Protein 3QNM (pdb70)

Solvent-accessible surface area: 11162 Å² total

CATH classification: 3.40.50.1000 (+1 more: 1.10.150.240)

Secondary structure (DSSP, 8-state):
---SEEEE--BTTTB-HHHHHHHHHHHHHHHTTGGGTSSSHHHHHHHHHHHHHHHHHHHHTTSS-HHHHHHHHHHHHHHHTT---HHHHHHHHHHHHHHGGG------HHHHHHHHTTTSEEEEEE-S-HHHHTT---SS-GGG-SEEEEGGGTT--TTSHHHHHHHHHHTT--GGGB--BS-IIIIIHHHHHT---EEE--S-----SS--SEEESSGGG--TT-

Structure (mmCIF, N/CA/C/O backbone):
data_3QNM
#
_entry.id   3QNM
#
_cell.length_a   42.850
_cell.length_b   51.190
_cell.length_c   123.010
_cell.angle_alpha   90.00
_cell.angle_beta   90.00
_cell.angle_gamma   90.00
#
_symmetry.space_group_name_H-M   'P 21 21 21'
#
loop_
_entity.id
_entity.type
_entity.pdbx_description
1 polymer 'Haloacid dehalogenase-like hydrolase'
2 non-polymer 'MAGNESIUM ION'
3 non-polymer 'CHLORIDE ION'
4 water water
#
loop_
_atom_site.group_PDB
_atom_site.id
_atom_site.type_symbol
_atom_site.label_atom_id
_atom_site.label_alt_id
_atom_site.label_comp_id
_atom_site.label_asym_id
_atom_site.label_entity_id
_atom_site.label_seq_id
_atom_site.pdbx_PDB_ins_code
_atom_site.Cartn_x
_atom_site.Cartn_y
_atom_site.Cartn_z
_atom_site.occupancy
_atom_site.B_iso_or_equiv
_atom_site.auth_seq_id
_atom_site.auth_comp_id
_atom_site.auth_asym_id
_atom_site.auth_atom_id
_atom_site.pdbx_PDB_model_num
ATOM 1 N N . LEU A 1 3 ? 56.966 40.762 91.496 1.00 38.63 1 LEU A N 1
ATOM 2 C CA . LEU A 1 3 ? 55.545 40.760 91.164 1.00 29.51 1 LEU A CA 1
ATOM 3 C C . LEU A 1 3 ? 54.805 39.796 92.104 1.00 28.09 1 LEU A C 1
ATOM 4 O O . LEU A 1 3 ? 55.309 38.712 92.417 1.00 27.52 1 LEU A O 1
ATOM 9 N N . LYS A 1 4 ? 53.615 40.188 92.556 1.00 20.32 2 LYS A N 1
ATOM 10 C CA . LYS A 1 4 ? 52.816 39.297 93.405 1.00 23.32 2 LYS A CA 1
ATOM 11 C C . LYS A 1 4 ? 52.390 38.046 92.659 1.00 20.50 2 LYS A C 1
ATOM 12 O O . LYS A 1 4 ? 52.408 36.959 93.232 1.00 20.20 2 LYS A O 1
ATOM 18 N N . TYR A 1 5 ? 51.960 38.188 91.405 1.00 14.86 3 TYR A N 1
ATOM 19 C CA . TYR A 1 5 ? 51.466 37.009 90.703 1.00 11.71 3 TYR A CA 1
ATOM 20 C C . TYR A 1 5 ? 52.558 36.439 89.819 1.00 14.14 3 TYR A C 1
ATOM 21 O O . TYR A 1 5 ? 53.339 37.196 89.231 1.00 14.66 3 TYR A O 1
ATOM 30 N N . LYS A 1 6 ? 52.623 35.107 89.742 1.00 12.81 4 LYS A N 1
ATOM 31 C CA . LYS A 1 6 ? 53.479 34.430 88.774 1.00 13.79 4 LYS A CA 1
ATOM 32 C C . LYS A 1 6 ? 52.638 33.733 87.703 1.00 14.18 4 LYS A C 1
ATOM 33 O O . LYS A 1 6 ? 53.142 33.443 86.619 1.00 14.25 4 LYS A O 1
ATOM 39 N N . ASN A 1 7 ? 51.370 33.431 88.002 1.00 10.15 5 ASN A N 1
ATOM 40 C CA . ASN A 1 7 ? 50.587 32.584 87.113 1.00 8.43 5 ASN A CA 1
ATOM 41 C C . ASN A 1 7 ? 49.255 33.246 86.846 1.00 11.47 5 ASN A C 1
ATOM 42 O O . ASN A 1 7 ? 48.538 33.569 87.786 1.00 13.86 5 ASN A O 1
ATOM 47 N N . LEU A 1 8 ? 48.926 33.440 85.579 1.00 10.69 6 LEU A N 1
ATOM 48 C CA . LEU A 1 8 ? 47.648 34.029 85.207 1.00 10.56 6 LEU A CA 1
ATOM 49 C C . LEU A 1 8 ? 46.800 32.976 84.504 1.00 14.46 6 LEU A C 1
ATOM 50 O O . LEU A 1 8 ? 47.189 32.442 83.458 1.00 13.77 6 LEU A O 1
ATOM 55 N N . PHE A 1 9 ? 45.629 32.698 85.067 1.00 12.34 7 PHE A N 1
ATOM 56 C CA . PHE A 1 9 ? 44.739 31.701 84.499 1.00 10.40 7 PHE A CA 1
ATOM 57 C C . PHE A 1 9 ? 43.597 32.439 83.850 1.00 12.82 7 PHE A C 1
ATOM 58 O O . PHE A 1 9 ? 42.824 33.118 84.525 1.00 13.91 7 PHE A O 1
ATOM 66 N N . PHE A 1 10 ? 43.511 32.323 82.539 1.00 10.82 8 PHE A N 1
ATOM 67 C CA . PHE A 1 10 ? 42.467 32.986 81.782 1.00 9.93 8 PHE A CA 1
ATOM 68 C C . PHE A 1 10 ? 41.393 32.008 81.357 1.00 13.80 8 PHE A C 1
ATOM 69 O O . PHE A 1 10 ? 41.676 30.923 80.833 1.00 11.75 8 PHE A O 1
ATOM 77 N N . ASP A 1 11 ? 40.144 32.402 81.522 1.00 11.57 9 ASP A N 1
ATOM 78 C CA . ASP A 1 11 ? 39.078 31.755 80.770 1.00 11.90 9 ASP A CA 1
ATOM 79 C C . ASP A 1 11 ? 39.282 32.021 79.264 1.00 13.82 9 ASP A C 1
ATOM 80 O O . ASP A 1 11 ? 39.948 32.994 78.885 1.00 12.73 9 ASP A O 1
ATOM 85 N N . LEU A 1 12 ? 38.710 31.188 78.396 1.00 12.26 10 LEU A N 1
ATOM 86 C CA . LEU A 1 12 ? 38.854 31.434 76.952 1.00 14.60 10 LEU A CA 1
ATOM 87 C C . LEU A 1 12 ? 37.651 32.195 76.379 1.00 12.49 10 LEU A C 1
ATOM 88 O O . LEU A 1 12 ? 37.776 33.299 75.827 1.00 13.25 10 LEU A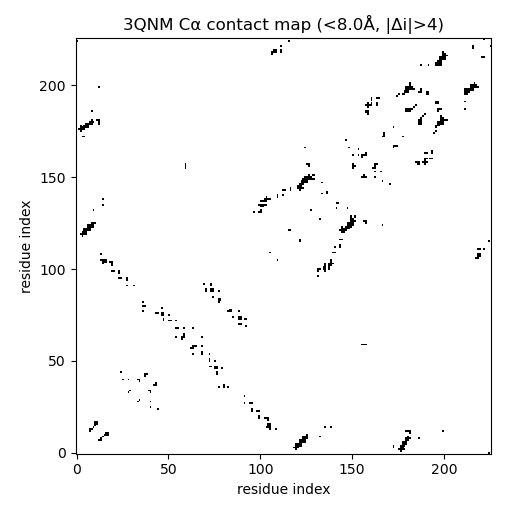 O 1
ATOM 93 N N . ASP A 1 13 ? 36.480 31.589 76.477 1.00 15.31 11 ASP A N 1
ATOM 94 C CA . ASP A 1 13 ? 35.334 32.075 75.719 1.00 11.98 11 ASP A CA 1
ATOM 95 C C . ASP A 1 13 ? 34.701 33.341 76.329 1.00 12.97 11 ASP A C 1
ATOM 96 O O . ASP A 1 13 ? 34.271 33.316 77.465 1.00 14.72 11 ASP A O 1
ATOM 101 N N . ASP A 1 14 ? 34.696 34.427 75.541 1.00 14.37 12 ASP A N 1
ATOM 102 C CA . ASP A 1 14 ? 34.267 35.785 75.940 1.00 13.21 12 ASP A CA 1
ATOM 103 C C . ASP A 1 14 ? 35.176 36.461 76.960 1.00 12.74 12 ASP A C 1
ATOM 104 O O . ASP A 1 14 ? 34.784 37.470 77.566 1.00 15.80 12 ASP A O 1
ATOM 109 N N . THR A 1 15 ? 36.365 35.890 77.161 1.00 11.88 13 THR A N 1
ATOM 110 C CA . THR A 1 15 ? 37.439 36.548 77.920 1.00 10.77 13 THR A CA 1
ATOM 111 C C . THR A 1 15 ? 38.581 36.911 76.943 1.00 13.31 13 THR A C 1
ATOM 112 O O . THR A 1 15 ? 38.969 38.086 76.809 1.00 15.12 13 THR A O 1
ATOM 116 N N . ILE A 1 16 ? 39.118 35.898 76.274 1.00 12.35 14 ILE A N 1
ATOM 117 C CA . ILE A 1 16 ? 40.130 36.100 75.254 1.00 14.70 14 ILE A CA 1
ATOM 118 C C . ILE A 1 16 ? 39.519 35.970 73.851 1.00 16.22 14 ILE A C 1
ATOM 119 O O . ILE A 1 16 ? 39.665 36.857 73.023 1.00 15.49 14 ILE A O 1
ATOM 124 N N . TRP A 1 17 ? 38.821 34.864 73.605 1.00 12.61 15 TRP A N 1
ATOM 125 C CA . TRP A 1 17 ? 38.206 34.608 72.304 1.00 13.01 15 TRP A CA 1
ATOM 126 C C . TRP A 1 17 ? 36.802 35.205 72.264 1.00 18.45 15 TRP A C 1
ATOM 127 O O . TRP A 1 17 ? 36.066 35.102 73.238 1.00 15.30 15 TRP A O 1
ATOM 138 N N . ALA A 1 18 ? 36.439 35.833 71.145 1.00 16.51 16 ALA A N 1
ATOM 139 C CA . ALA A 1 18 ? 35.114 36.450 70.989 1.00 15.79 16 ALA A CA 1
ATOM 140 C C . ALA A 1 18 ? 34.027 35.426 70.704 1.00 14.89 16 ALA A C 1
ATOM 141 O O . ALA A 1 18 ? 33.442 35.389 69.621 1.00 18.09 16 ALA A O 1
ATOM 143 N N . PHE A 1 19 ? 33.731 34.603 71.697 1.00 17.03 17 PHE A N 1
ATOM 144 C CA . PHE A 1 19 ? 32.806 33.515 71.480 1.00 18.30 17 PHE A CA 1
ATOM 145 C C . PHE A 1 19 ? 31.403 33.999 71.065 1.00 18.76 17 PHE A C 1
ATOM 146 O O . PHE A 1 19 ? 30.835 33.504 70.077 1.00 16.03 17 PHE A O 1
ATOM 154 N N . SER A 1 20 ? 30.821 34.944 71.801 1.00 17.63 18 SER A N 1
ATOM 155 C CA . SER A 1 20 ? 29.444 35.351 71.444 1.00 20.66 18 SER A CA 1
ATOM 156 C C . SER A 1 20 ? 29.340 35.849 70.011 1.00 22.31 18 SER A C 1
ATOM 157 O O . SER A 1 20 ? 28.420 35.468 69.279 1.00 23.68 18 SER A O 1
ATOM 160 N N . ARG A 1 21 ? 30.286 36.691 69.609 1.00 19.69 19 ARG A N 1
ATOM 161 C CA . ARG A 1 21 ? 30.327 37.207 68.237 1.00 17.46 19 ARG A CA 1
ATOM 162 C C . ARG A 1 21 ? 30.588 36.091 67.226 1.00 18.67 19 ARG A C 1
ATOM 163 O O . ARG A 1 21 ? 29.907 35.999 66.189 1.00 18.14 19 ARG A O 1
ATOM 171 N N . ASN A 1 22 ? 31.593 35.262 67.512 1.00 17.24 20 ASN A N 1
ATOM 172 C CA . ASN A 1 22 ? 32.012 34.222 66.565 1.00 17.57 20 ASN A CA 1
ATOM 173 C C . ASN A 1 22 ? 30.936 33.144 66.411 1.00 16.88 20 ASN A C 1
ATOM 174 O O . ASN A 1 22 ? 30.711 32.650 65.297 1.00 19.43 20 ASN A O 1
ATOM 179 N N . ALA A 1 23 ? 30.265 32.807 67.515 1.00 19.05 21 ALA A N 1
ATOM 180 C CA . ALA A 1 23 ? 29.200 31.801 67.510 1.00 18.05 21 ALA A CA 1
ATOM 181 C C . ALA A 1 23 ? 27.962 32.331 66.803 1.00 19.63 21 ALA A C 1
ATOM 182 O O . ALA A 1 23 ? 27.359 31.614 66.001 1.00 16.95 21 ALA A O 1
ATOM 184 N N . ARG A 1 24 ? 27.581 33.582 67.070 1.00 15.43 22 ARG A N 1
ATOM 185 C CA . ARG A 1 24 ? 26.434 34.134 66.330 1.00 14.92 22 ARG A CA 1
ATOM 186 C C . ARG A 1 24 ? 26.667 34.090 64.810 1.00 19.83 22 ARG A C 1
ATOM 187 O O . ARG A 1 24 ? 25.794 33.653 64.048 1.00 19.81 22 ARG A O 1
ATOM 195 N N . ASP A 1 25 ? 27.844 34.537 64.369 1.00 16.93 23 ASP A N 1
ATOM 196 C CA . ASP A 1 25 ? 28.209 34.486 62.956 1.00 16.00 23 ASP A CA 1
ATOM 197 C C . ASP A 1 25 ? 28.117 33.065 62.398 1.00 17.56 23 ASP A C 1
ATOM 198 O O . ASP A 1 25 ? 27.594 32.844 61.307 1.00 18.68 23 ASP A O 1
ATOM 203 N N . THR A 1 26 ? 28.633 32.098 63.145 1.00 16.93 24 THR A N 1
ATOM 204 C CA . THR A 1 26 ? 28.631 30.708 62.691 1.00 15.44 24 THR A CA 1
ATOM 205 C C . THR A 1 26 ? 27.207 30.133 62.625 1.00 18.90 24 THR A C 1
ATOM 206 O O . THR A 1 26 ? 26.837 29.518 61.612 1.00 15.91 24 THR A O 1
ATOM 210 N N . PHE A 1 27 ? 26.419 30.312 63.688 1.00 15.89 25 PHE A N 1
ATOM 211 C CA . PHE A 1 27 ? 25.043 29.812 63.669 1.00 14.38 25 PHE A CA 1
ATOM 212 C C . PHE A 1 27 ? 24.294 30.423 62.505 1.00 17.20 25 PHE A C 1
ATOM 213 O O . PHE A 1 27 ? 23.522 29.741 61.853 1.00 12.99 25 PHE A O 1
ATOM 221 N N . GLU A 1 28 ? 24.494 31.711 62.256 1.00 16.58 26 GLU A N 1
ATOM 222 C CA . GLU A 1 28 ? 23.772 32.311 61.132 1.00 16.48 26 GLU A CA 1
ATOM 223 C C . GLU A 1 28 ? 24.178 31.722 59.769 1.00 19.58 26 GLU A C 1
ATOM 224 O O . GLU A 1 28 ? 23.332 31.492 58.906 1.00 19.96 26 GLU A O 1
ATOM 230 N N . GLU A 1 29 ? 25.475 31.504 59.582 1.00 16.89 27 GLU A N 1
ATOM 231 C CA . GLU A 1 29 ? 25.953 30.893 58.349 1.00 15.47 27 GLU A CA 1
ATOM 232 C C . GLU A 1 29 ? 25.324 29.513 58.137 1.00 15.84 27 GLU A C 1
ATOM 233 O O . GLU A 1 29 ? 24.910 29.172 57.030 1.00 16.28 27 GLU A O 1
ATOM 239 N N . VAL A 1 30 ? 25.262 28.716 59.197 1.00 17.03 28 VAL A N 1
ATOM 240 C CA . VAL A 1 30 ? 24.709 27.375 59.064 1.00 14.93 28 VAL A CA 1
ATOM 241 C C . VAL A 1 30 ? 23.188 27.423 58.905 1.00 14.06 28 VAL A C 1
ATOM 242 O O . VAL A 1 30 ? 22.611 26.669 58.117 1.00 16.00 28 VAL A O 1
ATOM 246 N N . TYR A 1 31 ? 22.530 28.315 59.642 1.00 13.20 29 TYR A N 1
ATOM 247 C CA . TYR A 1 31 ? 21.112 28.557 59.424 1.00 12.67 29 TYR A CA 1
ATOM 248 C C . TYR A 1 31 ? 20.822 28.847 57.932 1.00 16.11 29 TYR A C 1
ATOM 249 O O . TYR A 1 31 ? 19.910 28.246 57.327 1.00 16.07 29 TYR A O 1
ATOM 258 N N . GLN A 1 32 ? 21.586 29.750 57.325 1.00 15.73 30 GLN A N 1
ATOM 259 C CA . GLN A 1 32 ? 21.323 30.123 55.925 1.00 18.94 30 GLN A CA 1
ATOM 260 C C . GLN A 1 32 ? 21.624 28.961 54.965 1.00 18.87 30 GLN A C 1
ATOM 261 O O . GLN A 1 32 ? 20.918 28.755 53.971 1.00 17.92 30 GLN A O 1
ATOM 267 N N . LYS A 1 33 ? 22.677 28.213 55.263 1.00 16.76 31 LYS A N 1
ATOM 268 C CA . LYS A 1 33 ? 23.057 27.055 54.457 1.00 18.69 31 LYS A CA 1
ATOM 269 C C . LYS A 1 33 ? 21.916 26.069 54.322 1.00 21.48 31 LYS A C 1
ATOM 270 O O . LYS A 1 33 ? 21.645 25.558 53.235 1.00 19.79 31 LYS A O 1
ATOM 276 N N . TYR A 1 34 ? 21.241 25.810 55.435 1.00 18.09 32 TYR A N 1
ATOM 277 C CA . TYR A 1 34 ? 20.150 24.848 55.473 1.00 20.95 32 TYR A CA 1
ATOM 278 C C . TYR A 1 34 ? 18.768 25.453 55.183 1.00 21.74 32 TYR A C 1
ATOM 279 O O . TYR A 1 34 ? 17.750 24.811 55.407 1.00 21.22 32 TYR A O 1
ATOM 288 N N . SER A 1 35 ? 18.747 26.677 54.668 1.00 18.87 33 SER A N 1
ATOM 289 C CA . SER A 1 35 ? 17.507 27.349 54.293 1.00 20.84 33 SER A CA 1
ATOM 290 C C . SER A 1 35 ? 16.493 27.319 55.432 1.00 22.35 33 SER A C 1
ATOM 291 O O . SER A 1 35 ? 15.322 26.971 55.228 1.00 25.79 33 SER A O 1
ATOM 294 N N . PHE A 1 36 ? 16.935 27.680 56.629 1.00 20.33 34 PHE A N 1
ATOM 295 C CA . PHE A 1 36 ? 16.077 27.587 57.813 1.00 16.30 34 PHE A CA 1
ATOM 296 C C . PHE A 1 36 ? 14.941 28.633 57.825 1.00 18.85 34 PHE A C 1
ATOM 297 O O . PHE A 1 36 ? 14.057 28.562 58.668 1.00 20.79 34 PHE A O 1
ATOM 305 N N . ASP A 1 37 ? 14.957 29.606 56.914 1.00 18.80 35 ASP A N 1
ATOM 306 C CA . ASP A 1 37 ? 13.799 30.517 56.792 1.00 24.42 35 ASP A CA 1
ATOM 307 C C . ASP A 1 37 ? 12.541 29.738 56.420 1.00 27.44 35 ASP A C 1
ATOM 308 O O . ASP A 1 37 ? 11.411 30.255 56.533 1.00 23.82 35 ASP A O 1
ATOM 313 N N . ARG A 1 38 ? 12.724 28.498 55.971 1.00 23.29 36 ARG A N 1
ATOM 314 C CA . ARG A 1 38 ? 11.576 27.641 55.700 1.00 28.70 36 ARG A CA 1
ATOM 315 C C . ARG A 1 38 ? 10.851 27.239 56.973 1.00 26.07 36 ARG A C 1
ATOM 316 O O . ARG A 1 38 ? 9.660 26.928 56.933 1.00 25.65 36 ARG A O 1
ATOM 324 N N . TYR A 1 39 ? 11.576 27.239 58.096 1.00 22.93 37 TYR A N 1
ATOM 325 C CA . TYR A 1 39 ? 11.056 26.701 59.351 1.00 19.26 37 TYR A CA 1
ATOM 326 C C . TYR A 1 39 ? 10.882 27.741 60.457 1.00 20.11 37 TYR A C 1
ATOM 327 O O . TYR A 1 39 ? 10.126 27.515 61.405 1.00 22.09 37 TYR A O 1
ATOM 336 N N . PHE A 1 40 ? 11.594 28.861 60.344 1.00 18.42 38 PHE A N 1
ATOM 337 C CA . PHE A 1 40 ? 11.630 29.902 61.367 1.00 18.77 38 PHE A CA 1
ATOM 338 C C . PHE A 1 40 ? 11.292 31.224 60.696 1.00 20.48 38 PHE A C 1
ATOM 339 O O . PHE A 1 40 ? 11.492 31.376 59.480 1.00 23.48 38 PHE A O 1
ATOM 347 N N . ASP A 1 41 ? 10.824 32.195 61.477 1.00 19.23 39 ASP A N 1
ATOM 348 C CA . ASP A 1 41 ? 10.533 33.517 60.934 1.00 21.71 39 ASP A CA 1
ATOM 349 C C . ASP A 1 41 ? 11.809 34.285 60.581 1.00 21.69 39 ASP A C 1
ATOM 350 O O . ASP A 1 41 ? 11.771 35.202 59.766 1.00 24.38 39 ASP A O 1
ATOM 355 N N . SER A 1 42 ? 12.923 33.941 61.226 1.00 18.77 40 SER A N 1
ATOM 356 C CA . SER A 1 42 ? 14.163 34.695 61.087 1.00 16.87 40 SER A CA 1
ATOM 357 C C . SER A 1 42 ? 15.262 33.965 61.826 1.00 20.44 40 SER A C 1
ATOM 358 O O . SER A 1 42 ? 14.992 33.059 62.629 1.00 16.73 40 SER A O 1
ATOM 361 N N . PHE A 1 43 ? 16.506 34.347 61.572 1.00 15.25 41 PHE A N 1
ATOM 362 C CA . PHE A 1 43 ? 17.587 33.765 62.360 1.00 15.05 41 PHE A CA 1
ATOM 363 C C . PHE A 1 43 ? 17.366 34.018 63.859 1.00 17.65 41 PHE A C 1
ATOM 364 O O . PHE A 1 43 ? 17.604 33.152 64.708 1.00 15.33 41 PHE A O 1
ATOM 372 N N . ASP A 1 44 ? 16.928 35.215 64.211 1.00 18.78 42 ASP A N 1
ATOM 373 C CA . ASP A 1 44 ? 16.780 35.490 65.636 1.00 20.70 42 ASP A CA 1
ATOM 374 C C . ASP A 1 44 ? 15.693 34.652 66.315 1.00 18.05 42 ASP A C 1
ATOM 375 O O . ASP A 1 44 ? 15.811 34.338 67.494 1.00 16.71 42 ASP A O 1
ATOM 380 N N . HIS A 1 45 ? 14.661 34.272 65.577 1.00 14.02 43 HIS A N 1
ATOM 381 C CA . HIS A 1 45 ? 13.638 33.367 66.118 1.00 16.08 43 HIS A CA 1
ATOM 382 C C . HIS A 1 45 ? 14.339 32.065 66.500 1.00 14.52 43 HIS A C 1
ATOM 383 O O . HIS A 1 45 ? 14.216 31.568 67.644 1.00 15.33 43 HIS A O 1
ATOM 390 N N . TYR A 1 46 ? 15.108 31.534 65.553 1.00 12.34 44 TYR A N 1
ATOM 391 C CA . TYR A 1 46 ? 15.920 30.334 65.792 1.00 11.39 44 TYR A CA 1
ATOM 392 C C . TYR A 1 46 ? 16.878 30.502 66.972 1.00 12.80 44 TYR A C 1
ATOM 393 O O . TYR A 1 46 ? 16.932 29.661 67.887 1.00 13.13 44 TYR A O 1
ATOM 402 N N . TYR A 1 47 ? 17.668 31.570 66.936 1.00 13.06 45 TYR A N 1
ATOM 403 C CA . TYR A 1 47 ? 18.800 31.680 67.859 1.00 13.56 45 TYR A CA 1
ATOM 404 C C . TYR A 1 47 ? 18.356 31.948 69.287 1.00 16.88 45 TYR A C 1
ATOM 405 O O . TYR A 1 47 ? 18.991 31.475 70.203 1.00 15.81 45 TYR A O 1
ATOM 414 N N . THR A 1 48 ? 17.258 32.688 69.475 1.00 14.02 46 THR A N 1
ATOM 415 C CA . THR A 1 48 ? 16.734 32.927 70.820 1.00 14.00 46 THR A CA 1
ATOM 416 C C . THR A 1 48 ? 16.259 31.607 71.441 1.00 18.23 46 THR A C 1
ATOM 417 O O . THR A 1 48 ? 16.490 31.354 72.622 1.00 15.13 46 THR A O 1
ATOM 421 N N . LEU A 1 49 ? 15.595 30.767 70.645 1.00 16.19 47 LEU A N 1
ATOM 422 C CA . LEU A 1 49 ? 15.195 29.445 71.141 1.00 15.33 47 LEU A CA 1
ATOM 423 C C . LEU A 1 49 ? 16.440 28.593 71.463 1.00 15.38 47 LEU A C 1
ATOM 424 O O . LEU A 1 49 ? 16.520 27.945 72.522 1.00 14.39 47 LEU A O 1
ATOM 429 N N . TYR A 1 50 ? 17.391 28.566 70.540 1.00 15.74 48 TYR A N 1
ATOM 430 C CA . TYR A 1 50 ? 18.625 27.819 70.746 1.00 15.47 48 TYR A CA 1
ATOM 431 C C . TYR A 1 50 ? 19.299 28.241 72.046 1.00 16.01 48 TYR A C 1
ATOM 432 O O . TYR A 1 50 ? 19.667 27.411 72.884 1.00 16.31 48 TYR A O 1
ATOM 441 N N . GLN A 1 51 ? 19.451 29.545 72.224 1.00 12.97 49 GLN A N 1
ATOM 442 C CA . GLN A 1 51 ? 20.180 30.025 73.392 1.00 16.51 49 GLN A CA 1
ATOM 443 C C . GLN A 1 51 ? 19.489 29.719 74.687 1.00 16.03 49 GLN A C 1
ATOM 444 O O . GLN A 1 51 ? 20.160 29.441 75.670 1.00 15.57 49 GLN A O 1
ATOM 450 N N . ARG A 1 52 ? 18.160 29.757 74.692 1.00 13.51 50 ARG A N 1
ATOM 451 C CA . ARG A 1 52 ? 17.423 29.539 75.928 1.00 17.03 50 ARG A CA 1
ATOM 452 C C . ARG A 1 52 ? 17.680 28.135 76.434 1.00 15.38 50 ARG A C 1
ATOM 453 O O . ARG A 1 52 ? 18.045 27.947 77.603 1.00 17.58 50 ARG A O 1
ATOM 461 N N . ARG A 1 53 ? 17.546 27.147 75.559 1.00 16.92 51 ARG A N 1
ATOM 462 C CA . ARG A 1 53 ? 17.787 25.773 75.981 1.00 17.81 51 ARG A CA 1
ATOM 463 C C . ARG A 1 53 ? 19.279 25.490 76.202 1.00 15.67 51 ARG A C 1
ATOM 464 O O . ARG A 1 53 ? 19.626 24.755 77.109 1.00 18.90 51 ARG A O 1
ATOM 472 N N . ASN A 1 54 ? 20.151 26.062 75.379 1.00 15.48 52 ASN A N 1
ATOM 473 C CA . ASN A 1 54 ? 21.582 25.816 75.504 1.00 17.61 52 ASN A CA 1
ATOM 474 C C . ASN A 1 54 ? 22.106 26.265 76.869 1.00 19.40 52 ASN A C 1
ATOM 475 O O . ASN A 1 54 ? 22.908 25.575 77.513 1.00 17.53 52 ASN A O 1
ATOM 480 N N . THR A 1 55 ? 21.652 27.433 77.304 1.00 14.77 53 THR A N 1
ATOM 481 C CA . THR A 1 55 ? 21.992 27.935 78.642 1.00 19.58 53 THR A CA 1
ATOM 482 C C . THR A 1 55 ? 21.589 26.960 79.749 1.00 23.06 53 THR A C 1
ATOM 483 O O . THR A 1 55 ? 22.386 26.678 80.641 1.00 20.31 53 THR A O 1
ATOM 487 N N . GLU A 1 56 ? 20.356 26.453 79.686 1.00 18.61 54 GLU A N 1
ATOM 488 C CA . GLU A 1 56 ? 19.886 25.436 80.626 1.00 23.55 54 GLU A CA 1
ATOM 489 C C . GLU A 1 56 ? 20.765 24.191 80.583 1.00 22.56 54 GLU A C 1
ATOM 490 O O . GLU A 1 56 ? 21.094 23.608 81.624 1.00 23.31 54 GLU A O 1
ATOM 496 N N . LEU A 1 57 ? 21.115 23.765 79.373 1.00 19.82 55 LEU A N 1
ATOM 497 C CA . LEU A 1 57 ? 21.874 22.526 79.184 1.00 16.70 55 LEU A CA 1
ATOM 498 C C . LEU A 1 57 ? 23.294 22.595 79.750 1.00 18.99 55 LEU A C 1
ATOM 499 O O . LEU A 1 57 ? 23.780 21.620 80.322 1.00 21.00 55 LEU A O 1
ATOM 504 N N . TRP A 1 58 ? 23.971 23.731 79.606 1.00 18.39 56 TRP A N 1
ATOM 505 C CA . TRP A 1 58 ? 25.335 23.793 80.128 1.00 21.78 56 TRP A CA 1
ATOM 506 C C . TRP A 1 58 ? 25.376 23.686 81.654 1.00 26.73 56 TRP A C 1
ATOM 507 O O . TRP A 1 58 ? 26.344 23.174 82.229 1.00 22.24 56 TRP A O 1
ATOM 518 N N . LEU A 1 59 ? 24.312 24.146 82.309 1.00 24.90 57 LEU A N 1
ATOM 519 C CA . LEU A 1 59 ? 24.181 23.953 83.747 1.00 27.68 57 LEU A CA 1
ATOM 520 C C . LEU A 1 59 ? 23.950 22.485 84.093 1.00 27.81 57 LEU A C 1
ATOM 521 O O . LEU A 1 59 ? 24.532 21.969 85.057 1.00 27.00 57 LEU A O 1
ATOM 526 N N . GLU A 1 60 ? 23.098 21.814 83.322 1.00 25.59 58 GLU A N 1
ATOM 527 C CA . GLU A 1 60 ? 22.840 20.394 83.565 1.00 28.45 58 GLU A CA 1
ATOM 528 C C . GLU A 1 60 ? 24.133 19.604 83.397 1.00 29.41 58 GLU A C 1
ATOM 529 O O . GLU A 1 60 ? 24.424 18.686 84.165 1.00 30.57 58 GLU A O 1
ATOM 535 N N . TYR A 1 61 ? 24.900 19.968 82.380 1.00 25.61 59 TYR A N 1
ATOM 536 C CA . TYR A 1 61 ? 26.172 19.322 82.097 1.00 24.69 59 TYR A CA 1
ATOM 537 C C . TYR A 1 61 ? 27.117 19.495 83.286 1.00 25.66 59 TYR A C 1
ATOM 538 O O . TYR A 1 61 ? 27.675 18.519 83.791 1.00 29.52 59 TYR A O 1
ATOM 547 N N . GLY A 1 62 ? 27.272 20.733 83.755 1.00 25.63 60 GLY A N 1
ATOM 548 C CA . GLY A 1 62 ? 28.123 20.999 84.910 1.00 26.85 60 GLY A CA 1
ATOM 549 C C . GLY A 1 62 ? 27.687 20.272 86.176 1.00 36.53 60 GLY A C 1
ATOM 550 O O . GLY A 1 62 ? 28.485 20.080 87.110 1.00 35.84 60 GLY A O 1
ATOM 551 N N . GLU A 1 63 ? 26.421 19.860 86.211 1.00 34.86 61 GLU A N 1
ATOM 552 C CA . GLU A 1 63 ? 25.865 19.154 87.368 1.00 35.30 61 GLU A CA 1
ATOM 553 C C . GLU A 1 63 ? 25.870 17.643 87.169 1.00 39.83 61 GLU A C 1
ATOM 554 O O . GLU A 1 63 ? 25.464 16.890 88.057 1.00 41.48 61 GLU A O 1
ATOM 560 N N . GLY A 1 64 ? 26.316 17.206 85.996 1.00 41.35 62 GLY A N 1
ATOM 561 C CA . GLY A 1 64 ? 26.365 15.796 85.660 1.00 42.36 62 GLY A CA 1
ATOM 562 C C . GLY A 1 64 ? 25.005 15.184 85.375 1.00 46.54 62 GLY A C 1
ATOM 563 O O . GLY A 1 64 ? 24.803 13.997 85.616 1.00 51.90 62 GLY A O 1
ATOM 564 N N . LYS A 1 65 ? 24.075 15.981 84.852 1.00 47.60 63 LYS A N 1
ATOM 565 C CA . LYS A 1 65 ? 22.729 15.491 84.522 1.00 43.46 63 LYS A CA 1
ATOM 566 C C . LYS A 1 65 ? 22.558 15.048 83.061 1.00 40.72 63 LYS A C 1
ATOM 567 O O . LYS A 1 65 ? 21.676 14.247 82.756 1.00 36.92 63 LYS A O 1
ATOM 573 N N . VAL A 1 66 ? 23.398 15.580 82.167 1.00 32.16 64 VAL A N 1
ATOM 574 C CA . VAL A 1 66 ? 23.530 15.064 80.800 1.00 24.48 64 VAL A CA 1
ATOM 575 C C . VAL A 1 66 ? 24.993 14.847 80.453 1.00 26.78 64 VAL A C 1
ATOM 576 O O . VAL A 1 66 ? 25.855 15.556 80.965 1.00 30.19 64 VAL A O 1
ATOM 580 N N . THR A 1 67 ? 25.268 13.885 79.570 1.00 26.18 65 THR A N 1
ATOM 581 C CA . THR A 1 67 ? 26.606 13.696 79.009 1.00 23.49 65 THR A CA 1
ATOM 582 C C . THR A 1 67 ? 26.914 14.776 77.976 1.00 21.48 65 THR A C 1
ATOM 583 O O . THR A 1 67 ? 26.015 15.466 77.500 1.00 24.88 65 THR A O 1
ATOM 587 N N . LYS A 1 68 ? 28.185 14.912 77.624 1.00 21.93 66 LYS A N 1
ATOM 588 C CA . LYS A 1 68 ? 28.553 15.853 76.575 1.00 21.61 66 LYS A CA 1
ATOM 589 C C . LYS A 1 68 ? 27.779 15.484 75.302 1.00 24.84 66 LYS A C 1
ATOM 590 O O . LYS A 1 68 ? 27.274 16.353 74.607 1.00 20.97 66 LYS A O 1
ATOM 596 N N . GLU A 1 69 ? 27.659 14.186 75.014 1.00 27.43 67 GLU A N 1
ATOM 597 C CA . GLU A 1 69 ? 26.986 13.751 73.791 1.00 25.93 67 GLU A CA 1
ATOM 598 C C . GLU A 1 69 ? 25.507 14.123 73.799 1.00 20.75 67 GLU A C 1
ATOM 599 O O . GLU A 1 69 ? 24.965 14.567 72.783 1.00 22.93 67 GLU A O 1
ATOM 605 N N . GLU A 1 70 ? 24.857 13.949 74.943 1.00 21.78 68 GLU A N 1
ATOM 606 C CA . GLU A 1 70 ? 23.449 14.300 75.080 1.00 23.50 68 GLU A CA 1
ATOM 607 C C . GLU A 1 70 ? 23.260 15.828 75.058 1.00 24.22 68 GLU A C 1
ATOM 608 O O . GLU A 1 70 ? 22.306 16.339 74.471 1.00 23.45 68 GLU A O 1
ATOM 614 N N . LEU A 1 71 ? 24.197 16.554 75.659 1.00 20.87 69 LEU A N 1
ATOM 615 C CA . LEU A 1 71 ? 24.213 18.011 75.580 1.00 18.09 69 LEU A CA 1
ATOM 616 C C . LEU A 1 71 ? 24.153 18.453 74.103 1.00 18.37 69 LEU A C 1
ATOM 617 O O . LEU A 1 71 ? 23.314 19.271 73.703 1.00 19.65 69 LEU A O 1
ATOM 622 N N . ASN A 1 72 ? 25.040 17.896 73.289 1.00 20.40 70 ASN A N 1
ATOM 623 C CA . ASN A 1 72 ? 25.146 18.305 71.897 1.00 18.88 70 ASN A CA 1
ATOM 624 C C . ASN A 1 72 ? 23.930 17.859 71.097 1.00 20.89 70 ASN A C 1
ATOM 625 O O . ASN A 1 72 ? 23.394 18.617 70.303 1.00 22.11 70 ASN A O 1
ATOM 630 N N . ARG A 1 73 ? 23.475 16.638 71.325 1.00 20.78 71 ARG A N 1
ATOM 631 C CA . ARG A 1 73 ? 22.307 16.173 70.599 1.00 20.51 71 ARG A CA 1
ATOM 632 C C . ARG A 1 73 ? 21.132 17.112 70.836 1.00 22.62 71 ARG A C 1
ATOM 633 O O . ARG A 1 73 ? 20.484 17.568 69.889 1.00 23.13 71 ARG A O 1
ATOM 641 N N . GLN A 1 74 ? 20.870 17.414 72.104 1.00 21.94 72 GLN A N 1
ATOM 642 C CA . GLN A 1 74 ? 19.685 18.198 72.459 1.00 20.83 72 GLN A CA 1
ATOM 643 C C . GLN A 1 74 ? 19.795 19.650 72.012 1.00 19.90 72 GLN A C 1
ATOM 644 O O . GLN A 1 74 ? 18.819 20.252 71.596 1.00 19.12 72 GLN A O 1
ATOM 650 N N . ARG A 1 75 ? 20.977 20.244 72.097 1.00 20.81 73 ARG A N 1
ATOM 651 C CA . ARG A 1 75 ? 20.985 21.678 71.877 1.00 19.51 73 ARG A CA 1
ATOM 652 C C . ARG A 1 75 ? 20.808 22.033 70.414 1.00 18.88 73 ARG A C 1
ATOM 653 O O . ARG A 1 75 ? 20.262 23.075 70.113 1.00 17.14 73 ARG A O 1
ATOM 661 N N . PHE A 1 76 ? 21.239 21.174 69.490 1.00 16.13 74 PHE A N 1
ATOM 662 C CA . PHE A 1 76 ? 20.997 21.479 68.081 1.00 15.40 74 PHE A CA 1
ATOM 663 C C . PHE A 1 76 ? 19.600 21.051 67.605 1.00 16.03 74 PHE A C 1
ATOM 664 O O . PHE A 1 76 ? 19.086 21.565 66.616 1.00 18.71 74 PHE A O 1
ATOM 672 N N . PHE A 1 77 ? 18.981 20.133 68.330 1.00 16.81 75 PHE A N 1
ATOM 673 C CA . PHE A 1 77 ? 17.669 19.626 67.935 1.00 18.77 75 PHE A CA 1
ATOM 674 C C . PHE A 1 77 ? 16.570 20.482 68.536 1.00 20.06 75 PHE A C 1
ATOM 675 O O . PHE A 1 77 ? 15.555 20.711 67.907 1.00 20.71 75 PHE A O 1
ATOM 683 N N . TYR A 1 78 ? 16.796 21.010 69.736 1.00 19.92 76 TYR A N 1
ATOM 684 C CA . TYR A 1 78 ? 15.747 21.745 70.439 1.00 17.89 76 TYR A CA 1
ATOM 685 C C . TYR A 1 78 ? 15.010 22.807 69.602 1.00 14.37 76 TYR A C 1
ATOM 686 O O . TYR A 1 78 ? 13.786 22.818 69.586 1.00 19.40 76 TYR A O 1
ATOM 695 N N . PRO A 1 79 ? 15.744 23.719 68.951 1.00 16.96 77 PRO A N 1
ATOM 696 C CA . PRO A 1 79 ? 15.022 24.780 68.228 1.00 18.63 77 PRO A CA 1
ATOM 697 C C . PRO A 1 79 ? 14.172 24.233 67.085 1.00 21.04 77 PRO A C 1
ATOM 698 O O . PRO A 1 79 ? 13.100 24.769 66.822 1.00 17.30 77 PRO A O 1
ATOM 702 N N . LEU A 1 80 ? 14.648 23.184 66.411 1.00 19.06 78 LEU A N 1
ATOM 703 C CA . LEU A 1 80 ? 13.867 22.570 65.334 1.00 18.99 78 LEU A CA 1
ATOM 704 C C . LEU A 1 80 ? 12.580 21.939 65.863 1.00 19.98 78 LEU A C 1
ATOM 705 O O . LEU A 1 80 ? 11.492 22.120 65.300 1.00 21.95 78 LEU A O 1
ATOM 710 N N . GLN A 1 81 ? 12.691 21.160 66.928 1.00 20.86 79 GLN A N 1
ATOM 711 C CA . GLN A 1 81 ? 11.484 20.545 67.469 1.00 25.57 79 GLN A CA 1
ATOM 712 C C . GLN A 1 81 ? 10.536 21.599 68.050 1.00 23.55 79 GLN A C 1
ATOM 713 O O . GLN A 1 81 ? 9.314 21.411 68.073 1.00 27.74 79 GLN A O 1
ATOM 719 N N . ALA A 1 82 ? 11.095 22.723 68.489 1.00 23.10 80 ALA A N 1
ATOM 720 C CA . ALA A 1 82 ? 10.272 23.819 68.988 1.00 23.86 80 ALA A CA 1
ATOM 721 C C . ALA A 1 82 ? 9.364 24.400 67.895 1.00 22.54 80 ALA A C 1
ATOM 722 O O . ALA A 1 82 ? 8.343 25.015 68.204 1.00 28.11 80 ALA A O 1
ATOM 724 N N . VAL A 1 83 ? 9.732 24.230 66.625 1.00 22.33 81 VAL A N 1
ATOM 725 C CA . VAL A 1 83 ? 8.893 24.758 65.542 1.00 22.34 81 VAL A CA 1
ATOM 726 C C . VAL A 1 83 ? 8.245 23.642 64.717 1.00 29.28 81 VAL A C 1
ATOM 727 O O . VAL A 1 83 ? 7.856 23.841 63.562 1.00 28.34 81 VAL A O 1
ATOM 731 N N . GLY A 1 84 ? 8.147 22.462 65.318 1.00 27.82 82 GLY A N 1
ATOM 732 C CA . GLY A 1 84 ? 7.472 21.343 64.681 1.00 32.20 82 GLY A CA 1
ATOM 733 C C . GLY A 1 84 ? 8.282 20.524 63.690 1.00 33.24 82 GLY A C 1
ATOM 734 O O . GLY A 1 84 ? 7.733 19.634 63.039 1.00 34.80 82 GLY A O 1
ATOM 735 N N . VAL A 1 85 ? 9.576 20.801 63.551 1.00 28.26 83 VAL A N 1
ATOM 736 C CA . VAL A 1 85 ? 10.417 19.975 62.678 1.00 30.26 83 VAL A CA 1
ATOM 737 C C . VAL A 1 85 ? 11.054 18.878 63.517 1.00 37.86 83 VAL A C 1
ATOM 738 O O . VAL A 1 85 ? 11.886 19.155 64.382 1.00 41.09 83 VAL A O 1
ATOM 742 N N . GLU A 1 86 ? 10.655 17.634 63.268 1.00 32.33 84 GLU A N 1
ATOM 743 C CA . GLU A 1 86 ? 11.071 16.505 64.096 1.00 35.72 84 GLU A CA 1
ATOM 744 C C . GLU A 1 86 ? 12.218 15.726 63.462 1.00 35.49 84 GLU A C 1
ATOM 745 O O . GLU A 1 86 ? 12.374 14.527 63.699 1.00 39.92 84 GLU A O 1
ATOM 751 N N . ASP A 1 87 ? 13.019 16.413 62.663 1.00 33.23 85 ASP A N 1
ATOM 752 C CA . ASP A 1 87 ? 14.071 15.777 61.869 1.00 30.49 85 ASP A CA 1
ATOM 753 C C . ASP A 1 87 ? 15.412 15.785 62.616 1.00 28.92 85 ASP A C 1
ATOM 754 O O . ASP A 1 87 ? 16.161 16.753 62.542 1.00 26.57 85 ASP A O 1
ATOM 759 N N . GLU A 1 88 ? 15.704 14.694 63.324 1.00 29.82 86 GLU A N 1
ATOM 760 C CA . GLU A 1 88 ? 16.916 14.573 64.129 1.00 32.55 86 GLU A CA 1
ATOM 761 C C . GLU A 1 88 ? 18.164 14.501 63.271 1.00 30.83 86 GLU A C 1
ATOM 762 O O . GLU A 1 88 ? 19.241 14.940 63.681 1.00 27.75 86 GLU A O 1
ATOM 768 N N . ALA A 1 89 ? 18.027 13.934 62.082 1.00 28.34 87 ALA A N 1
ATOM 769 C CA . ALA A 1 89 ? 19.157 13.857 61.170 1.00 30.48 87 ALA A CA 1
ATOM 770 C C . ALA A 1 89 ? 19.557 15.246 60.663 1.00 27.28 87 ALA A C 1
ATOM 771 O O . ALA A 1 89 ? 20.745 15.538 60.485 1.00 27.81 87 ALA A O 1
ATOM 773 N N . LEU A 1 90 ? 18.562 16.101 60.439 1.00 28.86 88 LEU A N 1
ATOM 774 C CA . LEU A 1 90 ? 18.840 17.460 60.007 1.00 25.47 88 LEU A CA 1
ATOM 775 C C . LEU A 1 90 ? 19.599 18.206 61.102 1.00 20.58 88 LEU A C 1
ATOM 776 O O . LEU A 1 90 ? 20.570 18.913 60.823 1.00 20.74 88 LEU A O 1
ATOM 781 N N . ALA A 1 91 ? 19.165 18.024 62.344 1.00 17.87 89 ALA A N 1
ATOM 782 C CA . ALA A 1 91 ? 19.824 18.671 63.479 1.00 19.77 89 ALA A CA 1
ATOM 783 C C .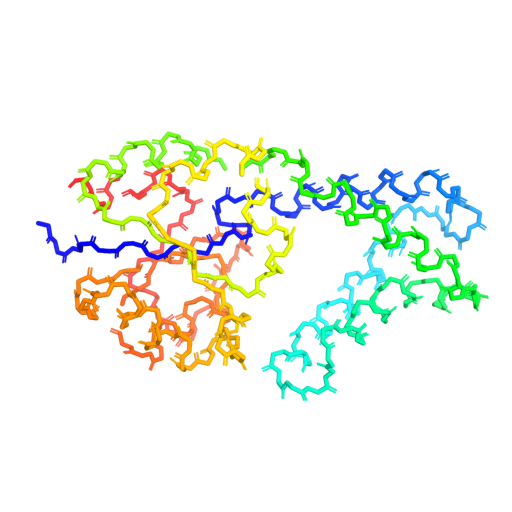 ALA A 1 91 ? 21.273 18.185 63.590 1.00 22.73 89 ALA A C 1
ATOM 784 O O . ALA A 1 91 ? 22.194 18.957 63.898 1.00 18.75 89 ALA A O 1
ATOM 786 N N . GLU A 1 92 ? 21.486 16.895 63.326 1.00 21.87 90 GLU A N 1
ATOM 787 C CA . GLU A 1 92 ? 22.845 16.348 63.411 1.00 22.11 90 GLU A CA 1
ATOM 788 C C . GLU A 1 92 ? 23.752 16.895 62.322 1.00 23.67 90 GLU A C 1
ATOM 789 O O . GLU A 1 92 ? 24.901 17.222 62.600 1.00 26.72 90 GLU A O 1
ATOM 795 N N . ARG A 1 93 ? 23.257 16.982 61.087 1.00 22.98 91 ARG A N 1
ATOM 796 C CA . ARG A 1 93 ? 24.033 17.592 59.997 1.00 24.45 91 ARG A CA 1
ATOM 797 C C . ARG A 1 93 ? 24.374 19.047 60.304 1.00 19.23 91 ARG A C 1
ATOM 798 O O . ARG A 1 93 ? 25.485 19.505 60.045 1.00 22.05 91 ARG A O 1
ATOM 806 N N . PHE A 1 94 ? 23.402 19.779 60.844 1.00 18.81 92 PHE A N 1
ATOM 807 C CA . PHE A 1 94 ? 23.620 21.159 61.283 1.00 21.02 92 PHE A CA 1
ATOM 808 C C . PHE A 1 94 ? 24.770 21.240 62.264 1.00 17.58 92 PHE A C 1
ATOM 809 O O . PHE A 1 94 ? 25.674 22.054 62.105 1.00 19.39 92 PHE A O 1
ATOM 817 N N . SER A 1 95 ? 24.749 20.393 63.289 1.00 17.07 93 SER A N 1
ATOM 818 C CA . SER A 1 95 ? 25.764 20.463 64.335 1.00 18.65 93 SER A CA 1
ATOM 819 C C . SER A 1 95 ? 27.160 20.124 63.796 1.00 19.09 93 SER A C 1
ATOM 820 O O . SER A 1 95 ? 28.147 20.706 64.222 1.00 18.28 93 SER A O 1
ATOM 823 N N . GLU A 1 96 ? 27.230 19.169 62.883 1.00 16.38 94 GLU A N 1
ATOM 824 C CA . GLU A 1 96 ? 28.495 18.831 62.247 1.00 22.25 94 GLU A CA 1
ATOM 825 C C . GLU A 1 96 ? 29.073 20.061 61.563 1.00 19.42 94 GLU A C 1
ATOM 826 O O . GLU A 1 96 ? 30.263 20.340 61.682 1.00 17.09 94 GLU A O 1
ATOM 832 N N . ASP A 1 97 ? 28.228 20.808 60.842 1.00 18.27 95 ASP A N 1
ATOM 833 C CA . ASP A 1 97 ? 28.717 21.994 60.159 1.00 19.17 95 ASP A CA 1
ATOM 834 C C . ASP A 1 97 ? 29.102 23.097 61.140 1.00 22.41 95 ASP A C 1
ATOM 835 O O . ASP A 1 97 ? 30.072 23.818 60.919 1.00 19.11 95 ASP A O 1
ATOM 840 N N . PHE A 1 98 ? 28.340 23.234 62.223 1.00 16.48 96 PHE A N 1
ATOM 841 C CA . PHE A 1 98 ? 28.688 24.207 63.246 1.00 15.86 96 PHE A CA 1
ATOM 842 C C . PHE A 1 98 ? 30.081 23.882 63.797 1.00 18.77 96 PHE A C 1
ATOM 843 O O . PHE A 1 98 ? 30.942 24.746 63.909 1.00 16.97 96 PHE A O 1
ATOM 851 N N . PHE A 1 99 ? 30.297 22.627 64.156 1.00 19.31 97 PHE A N 1
ATOM 852 C CA . PHE A 1 99 ? 31.559 22.274 64.782 1.00 19.38 97 PHE A CA 1
ATOM 853 C C . PHE A 1 99 ? 32.731 22.376 63.813 1.00 17.59 97 PHE A C 1
ATOM 854 O O . PHE A 1 99 ? 33.858 22.610 64.231 1.00 20.29 97 PHE A O 1
ATOM 862 N N . ALA A 1 100 ? 32.467 22.207 62.515 1.00 19.19 98 ALA A N 1
ATOM 863 C CA . ALA A 1 100 ? 33.525 22.322 61.510 1.00 18.21 98 ALA A CA 1
ATOM 864 C C . ALA A 1 100 ? 33.969 23.766 61.334 1.00 20.38 98 ALA A C 1
ATOM 865 O O . ALA A 1 100 ? 35.142 24.032 61.041 1.00 20.34 98 ALA A O 1
ATOM 867 N N . ILE A 1 101 ? 33.027 24.687 61.538 1.00 19.25 99 ILE A N 1
ATOM 868 C CA . ILE A 1 101 ? 33.244 26.124 61.305 1.00 14.61 99 ILE A CA 1
ATOM 869 C C . ILE A 1 101 ? 33.677 26.913 62.549 1.00 15.78 99 ILE A C 1
ATOM 870 O O . ILE A 1 101 ? 34.578 27.731 62.471 1.00 15.63 99 ILE A O 1
ATOM 875 N N . ILE A 1 102 ? 33.022 26.682 63.677 1.00 18.23 100 ILE A N 1
ATOM 876 C CA . ILE A 1 102 ? 33.299 27.491 64.880 1.00 15.04 100 ILE A CA 1
ATOM 877 C C . ILE A 1 102 ? 34.799 27.619 65.246 1.00 17.35 100 ILE A C 1
ATOM 878 O O . ILE A 1 102 ? 35.254 28.718 65.594 1.00 17.93 100 ILE A O 1
ATOM 883 N N . PRO A 1 103 ? 35.591 26.533 65.124 1.00 20.24 101 PRO A N 1
ATOM 884 C CA . PRO A 1 103 ? 36.979 26.702 65.566 1.00 23.14 101 PRO A CA 1
ATOM 885 C C . PRO A 1 103 ? 37.857 27.442 64.562 1.00 23.34 101 PRO A C 1
ATOM 886 O O . PRO A 1 103 ? 39.008 27.739 64.874 1.0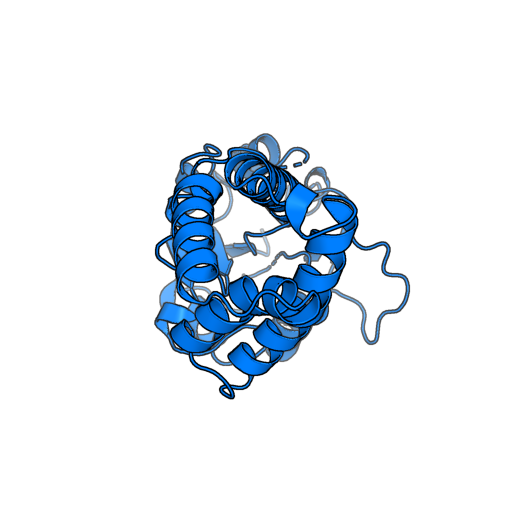0 23.27 101 PRO A O 1
ATOM 890 N N . THR A 1 104 ? 37.322 27.732 63.377 1.00 20.16 102 THR A N 1
ATOM 891 C CA . THR A 1 104 ? 38.067 28.468 62.357 1.00 19.30 102 THR A CA 1
ATOM 892 C C . THR A 1 104 ? 37.929 29.972 62.558 1.00 21.91 102 THR A C 1
ATOM 89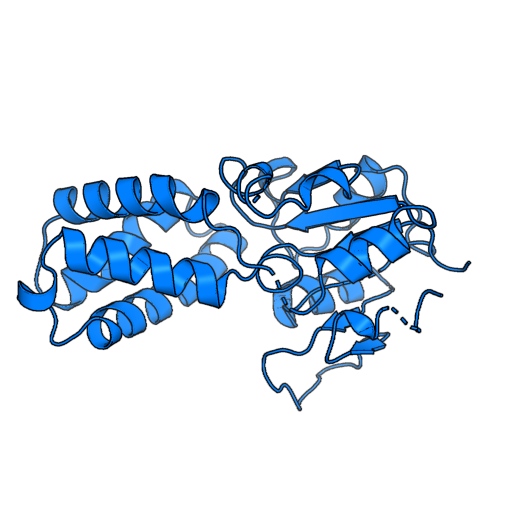3 O O . THR A 1 104 ? 38.657 30.751 61.930 1.00 22.53 102 THR A O 1
ATOM 897 N N . LYS A 1 105 ? 37.017 30.393 63.434 1.00 20.92 103 LYS A N 1
ATOM 898 C CA . LYS A 1 105 ? 36.799 31.831 63.620 1.00 21.19 103 LYS A CA 1
ATOM 899 C C . LYS A 1 105 ? 37.957 32.469 64.355 1.00 17.42 103 LYS A C 1
ATOM 900 O O . LYS A 1 105 ? 38.522 31.864 65.256 1.00 19.36 103 LYS A O 1
ATOM 906 N N . SER A 1 106 ? 38.311 33.700 63.984 1.00 19.87 104 SER A N 1
ATOM 907 C CA . SER A 1 106 ? 39.496 34.332 64.575 1.00 19.69 104 SER A CA 1
ATOM 908 C C . SER A 1 106 ? 39.207 35.509 65.519 1.00 18.83 104 SER A C 1
ATOM 909 O O . SER A 1 106 ? 40.140 36.079 66.078 1.00 22.07 104 SER A O 1
ATOM 912 N N . GLY A 1 107 ? 37.937 35.886 65.683 1.00 20.77 105 GLY A N 1
ATOM 913 C CA . GLY A 1 107 ? 37.604 37.047 66.489 1.00 18.45 105 GLY A CA 1
ATOM 914 C C . GLY A 1 107 ? 38.047 36.924 67.938 1.00 19.60 105 GLY A C 1
ATOM 915 O O . GLY A 1 107 ? 37.790 35.895 68.565 1.00 18.04 105 GLY A O 1
ATOM 916 N N . LEU A 1 108 ? 38.707 37.967 68.459 1.00 17.96 106 LEU A N 1
ATOM 917 C CA . LEU A 1 108 ? 39.123 38.058 69.872 1.00 14.99 106 LEU A CA 1
ATOM 918 C C . LEU A 1 108 ? 38.367 39.174 70.584 1.00 18.52 106 LEU A C 1
ATOM 919 O O . LEU A 1 108 ? 37.792 40.054 69.928 1.00 17.40 106 LEU A O 1
ATOM 932 N N . PRO A 1 110 ? 38.369 42.658 72.695 1.00 19.31 108 PRO A N 1
ATOM 933 C CA . PRO A 1 110 ? 39.160 43.830 72.310 1.00 20.36 108 PRO A CA 1
ATOM 934 C C . PRO A 1 110 ? 40.537 43.850 72.987 1.00 16.37 108 PRO A C 1
ATOM 935 O O . PRO A 1 110 ? 40.642 43.617 74.201 1.00 16.04 108 PRO A O 1
ATOM 939 N N . HIS A 1 111 ? 41.566 44.093 72.176 1.00 16.39 109 HIS A N 1
ATOM 940 C CA . HIS A 1 111 ? 42.959 44.251 72.607 1.00 15.01 109 HIS A CA 1
ATOM 941 C C . HIS A 1 111 ? 43.625 42.989 73.135 1.00 19.07 109 HIS A C 1
ATOM 942 O O . HIS A 1 111 ? 44.712 43.054 73.689 1.00 17.56 109 HIS A O 1
ATOM 949 N N . ALA A 1 112 ? 43.005 41.835 72.940 1.00 15.74 110 ALA A N 1
ATOM 950 C CA . ALA A 1 112 ? 43.542 40.609 73.534 1.00 18.03 110 ALA A CA 1
ATOM 951 C C . ALA A 1 112 ? 44.991 40.321 73.129 1.00 15.60 110 ALA A C 1
ATOM 952 O O . ALA A 1 112 ? 45.809 39.961 73.979 1.00 17.18 110 ALA A O 1
ATOM 954 N N . LYS A 1 113 ? 45.296 40.449 71.838 1.00 14.33 111 LYS A N 1
ATOM 955 C CA . LYS A 1 113 ? 46.619 40.127 71.330 1.00 17.72 111 LYS A CA 1
ATOM 956 C C . LYS A 1 113 ? 47.642 41.038 71.985 1.00 17.36 111 LYS A C 1
ATOM 957 O O . LYS A 1 113 ? 48.666 40.572 72.500 1.00 16.66 111 LYS A O 1
ATOM 963 N N . GLU A 1 114 ? 47.360 42.340 71.979 1.00 14.72 112 GLU A N 1
ATOM 964 C CA . GLU A 1 114 ? 48.283 43.292 72.600 1.00 15.16 112 GLU A CA 1
ATOM 965 C C . GLU A 1 114 ? 48.530 42.985 74.068 1.00 15.41 112 GLU A C 1
ATOM 966 O O . GLU A 1 114 ? 49.661 43.023 74.542 1.00 14.42 112 GLU A O 1
ATOM 972 N N . VAL A 1 115 ? 47.458 42.698 74.792 1.00 14.23 113 VAL A N 1
ATOM 973 C CA . VAL A 1 115 ? 47.579 42.449 76.219 1.00 14.38 113 VAL A CA 1
ATOM 974 C C . VAL A 1 115 ? 48.354 41.166 76.489 1.00 14.39 113 VAL A C 1
ATOM 975 O O . VAL A 1 115 ? 49.217 41.106 77.364 1.00 13.33 113 VAL A O 1
ATOM 979 N N . LEU A 1 116 ? 48.070 40.131 75.712 1.00 15.33 114 LEU A N 1
ATOM 980 C CA . LEU A 1 116 ? 48.787 38.873 75.904 1.00 14.49 114 LEU A CA 1
ATOM 981 C C . LEU A 1 116 ? 50.256 39.033 75.559 1.00 15.35 114 LEU A C 1
ATOM 982 O O . LEU A 1 116 ? 51.113 38.542 76.294 1.00 17.19 114 LEU A O 1
ATOM 987 N N . GLU A 1 117 ? 50.554 39.754 74.482 1.00 13.47 115 GLU A N 1
ATOM 988 C CA . GLU A 1 117 ? 51.947 39.938 74.083 1.00 17.80 115 GLU A CA 1
ATOM 989 C C . GLU A 1 117 ? 52.703 40.684 75.191 1.00 15.76 115 GLU A C 1
ATOM 990 O O . GLU A 1 117 ? 53.879 40.389 75.471 1.00 17.65 115 GLU A O 1
ATOM 996 N N . TYR A 1 118 ? 52.010 41.607 75.861 1.00 13.81 116 TYR A N 1
ATOM 997 C CA . TYR A 1 118 ? 52.608 42.370 76.954 1.00 14.39 116 TYR A CA 1
ATOM 998 C C . TYR A 1 118 ? 52.895 41.539 78.211 1.00 18.42 116 TYR A C 1
ATOM 999 O O . TYR A 1 118 ? 53.919 41.725 78.869 1.00 18.73 116 TYR A O 1
ATOM 1008 N N . LEU A 1 119 ? 51.971 40.639 78.546 1.00 15.89 117 LEU A N 1
ATOM 1009 C CA . LEU A 1 119 ? 52.064 39.866 79.779 1.00 13.35 117 LEU A CA 1
ATOM 1010 C C . LEU A 1 119 ? 52.978 38.636 79.650 1.00 14.87 117 LEU A C 1
ATOM 1011 O O . LEU A 1 119 ? 53.611 38.220 80.626 1.00 15.57 117 LEU A O 1
ATOM 1016 N N . ALA A 1 120 ? 53.017 38.040 78.459 1.00 17.48 118 ALA A N 1
ATOM 1017 C CA . ALA A 1 120 ? 53.748 36.774 78.233 1.00 16.76 118 ALA A CA 1
ATOM 1018 C C . ALA A 1 120 ? 55.195 36.707 78.760 1.00 16.70 118 ALA A C 1
ATOM 1019 O O . ALA A 1 120 ? 55.589 35.734 79.393 1.00 18.29 118 ALA A O 1
ATOM 1021 N N . PRO A 1 121 ? 55.997 37.740 78.496 1.00 16.62 119 PRO A N 1
ATOM 1022 C CA . PRO A 1 121 ? 57.376 37.729 79.002 1.00 21.50 119 PRO A CA 1
ATOM 1023 C C . PRO A 1 121 ? 57.468 37.795 80.523 1.00 20.43 119 PRO A C 1
ATOM 1024 O O . PRO A 1 121 ? 58.526 37.480 81.058 1.00 23.71 119 PRO A O 1
ATOM 1028 N N . GLN A 1 122 ? 56.391 38.186 81.212 1.00 15.33 120 GLN A N 1
ATOM 1029 C CA . GLN A 1 122 ? 56.495 38.474 82.641 1.00 18.14 120 GLN A CA 1
ATOM 1030 C C . GLN A 1 122 ? 55.731 37.509 83.546 1.00 16.15 120 GLN A C 1
ATOM 1031 O O . GLN A 1 122 ? 55.951 37.517 84.762 1.00 18.38 120 GLN A O 1
ATOM 1037 N N . TYR A 1 123 ? 54.816 36.721 82.965 1.00 14.75 121 TYR A N 1
ATOM 1038 C CA . TYR A 1 123 ? 53.942 35.807 83.724 1.00 13.47 121 TYR A CA 1
ATOM 1039 C C . TYR A 1 123 ? 53.816 34.484 82.986 1.00 14.00 121 TYR A C 1
ATOM 1040 O O . TYR A 1 123 ? 53.928 34.453 81.754 1.00 15.90 121 TYR A O 1
ATOM 1049 N N . ASN A 1 124 ? 53.556 33.403 83.729 1.00 11.91 122 ASN A N 1
ATOM 1050 C CA . ASN A 1 124 ? 53.123 32.169 83.094 1.00 12.44 122 ASN A CA 1
ATOM 1051 C C . ASN A 1 124 ? 51.646 32.354 82.750 1.00 10.87 122 ASN A C 1
ATOM 1052 O O . ASN A 1 124 ? 50.844 32.650 83.637 1.00 13.47 122 ASN A O 1
ATOM 1057 N N . LEU A 1 125 ? 51.287 32.136 81.482 1.00 11.43 123 LEU A N 1
ATOM 1058 C CA . LEU A 1 125 ? 49.893 32.324 81.037 1.00 11.00 123 LEU A CA 1
ATOM 1059 C C . LEU A 1 125 ? 49.243 30.983 80.764 1.00 10.43 123 LEU A C 1
ATOM 1060 O O . LEU A 1 125 ? 49.780 30.188 79.983 1.00 13.88 123 LEU A O 1
ATOM 1065 N N . TYR A 1 126 ? 48.074 30.747 81.376 1.00 13.20 124 TYR A N 1
ATOM 1066 C CA . TYR A 1 126 ? 47.375 29.478 81.222 1.00 11.25 124 TYR A CA 1
ATOM 1067 C C . TYR A 1 126 ? 45.940 29.717 80.825 1.00 9.48 124 TYR A C 1
ATOM 1068 O O . TYR A 1 126 ? 45.385 30.763 81.126 1.00 14.33 124 TYR A O 1
ATOM 1077 N N . ILE A 1 127 ? 45.329 28.743 80.167 1.00 9.01 125 ILE A N 1
ATOM 1078 C CA . ILE A 1 127 ? 43.876 28.775 79.970 1.00 10.99 125 ILE A CA 1
ATOM 1079 C C . ILE A 1 127 ? 43.215 27.826 80.974 1.00 14.46 125 ILE A C 1
ATOM 1080 O O . ILE A 1 127 ? 43.705 26.727 81.175 1.00 13.49 125 ILE A O 1
ATOM 1085 N N . LEU A 1 128 ? 42.096 28.236 81.575 1.00 10.25 126 LEU A N 1
ATOM 1086 C CA . LEU A 1 128 ? 41.307 27.309 82.380 1.00 11.91 126 LEU A CA 1
ATOM 1087 C C . LEU A 1 128 ? 39.868 27.382 81.881 1.00 14.03 126 LEU A C 1
ATOM 1088 O O . LEU A 1 128 ? 39.210 28.411 82.024 1.00 14.05 126 LEU A O 1
ATOM 1093 N N . SER A 1 129 ? 39.401 26.312 81.246 1.00 11.12 127 SER A N 1
ATOM 1094 C CA . SER A 1 129 ? 38.159 26.367 80.454 1.00 14.07 127 SER A CA 1
ATOM 1095 C C . SER A 1 129 ? 37.315 25.097 80.583 1.00 15.02 127 SER A C 1
ATOM 1096 O O . SER A 1 129 ? 37.878 24.014 80.721 1.00 14.47 127 SER A O 1
ATOM 1099 N N . ASN A 1 130 ? 35.986 25.247 80.501 1.00 12.53 128 ASN A N 1
ATOM 1100 C CA . ASN A 1 130 ? 35.045 24.106 80.417 1.00 10.97 128 ASN A CA 1
ATOM 1101 C C . ASN A 1 130 ? 34.798 23.626 78.969 1.00 15.34 128 ASN A C 1
ATOM 1102 O O . ASN A 1 130 ? 34.091 22.636 78.746 1.00 19.38 128 ASN A O 1
ATOM 1107 N N . GLY A 1 131 ? 35.308 24.365 77.990 1.00 18.30 129 GLY A N 1
ATOM 1108 C CA . GLY A 1 131 ? 35.045 24.055 76.583 1.00 20.44 129 GLY A CA 1
ATOM 1109 C C . GLY A 1 131 ? 35.658 22.784 76.018 1.00 22.55 129 GLY A C 1
ATOM 1110 O O . GLY A 1 131 ? 36.503 22.141 76.654 1.00 21.39 129 GLY A O 1
ATOM 1111 N N . PHE A 1 132 ? 35.240 22.433 74.802 1.00 16.64 130 PHE A N 1
ATOM 1112 C CA . PHE A 1 132 ? 35.568 21.128 74.220 1.00 16.58 130 PHE A CA 1
ATOM 1113 C C . PHE A 1 132 ? 37.031 21.014 73.786 1.00 19.69 130 PHE A C 1
ATOM 1114 O O . PHE A 1 132 ? 37.589 21.921 73.161 1.00 21.67 130 PHE A O 1
ATOM 1122 N N . ARG A 1 133 ? 37.671 19.903 74.134 1.00 20.23 131 ARG A N 1
ATOM 1123 C CA . ARG A 1 133 ? 39.041 19.703 73.733 1.00 22.09 131 ARG A CA 1
ATOM 1124 C C . ARG A 1 133 ? 39.218 19.778 72.211 1.00 20.23 131 ARG A C 1
ATOM 1125 O O . ARG A 1 133 ? 40.237 20.257 71.731 1.00 22.20 131 ARG A O 1
ATOM 1133 N N . GLU A 1 134 ? 38.239 19.300 71.441 1.00 28.25 132 GLU A N 1
ATOM 1134 C CA . GLU A 1 134 ? 38.437 19.317 69.992 1.00 28.62 132 GLU A CA 1
ATOM 1135 C C . GLU A 1 134 ? 38.268 20.715 69.406 1.00 25.10 132 GLU A C 1
ATOM 1136 O O . GLU A 1 134 ? 38.506 20.920 68.210 1.00 23.52 132 GLU A O 1
ATOM 1142 N N . LEU A 1 135 ? 37.890 21.675 70.247 1.00 18.63 133 LEU A N 1
ATOM 1143 C CA . LEU A 1 135 ? 37.714 23.056 69.796 1.00 20.01 133 LEU A CA 1
ATOM 1144 C C . LEU A 1 135 ? 38.687 24.076 70.370 1.00 15.54 133 LEU A C 1
ATOM 1145 O O . LEU A 1 135 ? 39.077 24.999 69.655 1.00 18.03 133 LEU A O 1
ATOM 1150 N N . GLN A 1 136 ? 39.041 23.960 71.654 1.00 16.79 134 GLN A N 1
ATOM 1151 C CA . GLN A 1 136 ? 39.645 25.117 72.337 1.00 13.15 134 GLN A CA 1
ATOM 1152 C C . GLN A 1 136 ? 41.005 25.519 71.726 1.00 17.37 134 GLN A C 1
ATOM 1153 O O . GLN A 1 136 ? 41.209 26.685 71.388 1.00 15.34 134 GLN A O 1
ATOM 1159 N N . SER A 1 137 ? 41.921 24.570 71.5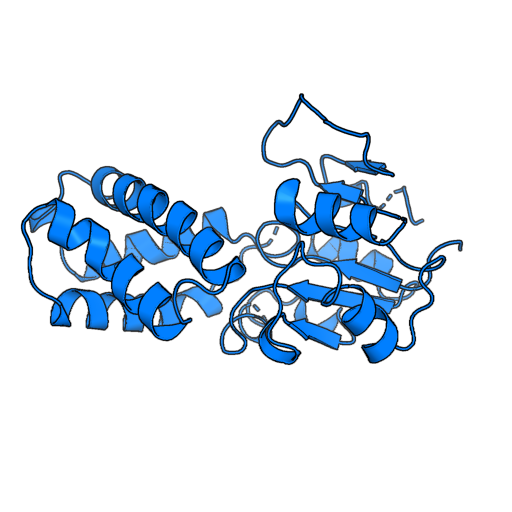65 1.00 16.48 135 SER A N 1
ATOM 1160 C CA . SER A 1 137 ? 43.222 24.936 71.005 1.00 18.07 135 SER A CA 1
ATOM 1161 C C . SER A 1 137 ? 43.065 25.352 69.534 1.00 18.07 135 SER A C 1
ATOM 1162 O O . SER A 1 137 ? 43.778 26.229 69.068 1.00 18.92 135 SER A O 1
ATOM 1165 N N . ARG A 1 138 ? 42.136 24.734 68.804 1.00 17.14 136 ARG A N 1
ATOM 1166 C CA . ARG A 1 138 ? 41.925 25.143 67.410 1.00 19.38 136 ARG A CA 1
ATOM 1167 C C . ARG A 1 138 ? 41.447 26.601 67.331 1.00 16.20 136 ARG A C 1
ATOM 1168 O O . ARG A 1 138 ? 41.969 27.366 66.527 1.00 18.50 136 ARG A O 1
ATOM 1176 N N . LYS A 1 139 ? 40.482 26.977 68.180 1.00 16.66 137 LYS A N 1
ATOM 1177 C CA . LYS A 1 139 ? 40.016 28.365 68.282 1.00 15.19 137 LYS A CA 1
ATOM 1178 C C . LYS A 1 139 ? 41.183 29.308 68.538 1.00 14.91 137 LYS A C 1
ATOM 1179 O O . LYS A 1 139 ? 41.317 30.364 67.920 1.00 14.29 137 LYS A O 1
ATOM 1193 N N A ARG A 1 141 ? 44.423 28.794 67.989 0.42 14.80 139 ARG A N 1
ATOM 1194 N N B ARG A 1 141 ? 44.463 28.793 68.012 0.58 14.49 139 ARG A N 1
ATOM 1195 C CA A ARG A 1 141 ? 45.354 28.833 66.861 0.42 17.10 139 ARG A CA 1
ATOM 1196 C CA B ARG A 1 141 ? 45.360 28.884 66.866 0.58 16.96 139 ARG A CA 1
ATOM 1197 C C A ARG A 1 141 ? 44.799 29.612 65.660 0.42 18.58 139 ARG A C 1
ATOM 1198 C C B ARG A 1 141 ? 44.762 29.806 65.799 0.58 18.48 139 ARG A C 1
ATOM 1199 O O A ARG A 1 141 ? 45.552 30.200 64.889 0.42 17.78 139 ARG A O 1
ATOM 1200 O O B ARG A 1 141 ? 45.441 30.689 65.264 0.58 15.46 139 ARG A O 1
ATOM 1215 N N . SER A 1 142 ? 43.478 29.614 65.496 1.00 16.73 140 SER A N 1
ATOM 1216 C CA . SER A 1 142 ? 42.851 30.385 64.429 1.00 18.16 140 SER A CA 1
ATOM 1217 C C . SER A 1 142 ? 42.948 31.878 64.701 1.00 18.70 140 SER A C 1
ATOM 1218 O O . SER A 1 142 ? 43.069 32.696 63.763 1.00 20.21 140 SER A O 1
ATOM 1221 N N . ALA A 1 143 ? 42.891 32.236 65.980 1.00 17.11 141 ALA A N 1
ATOM 1222 C CA . ALA A 1 143 ? 42.866 33.637 66.399 1.00 15.98 141 ALA A CA 1
ATOM 1223 C C . ALA A 1 143 ? 44.279 34.151 66.668 1.00 17.47 141 ALA A C 1
ATOM 1224 O O . ALA A 1 143 ? 44.484 35.343 66.964 1.00 19.10 141 ALA A O 1
ATOM 1226 N N . GLY A 1 144 ? 45.249 33.249 66.574 1.00 19.28 142 GLY A N 1
ATOM 1227 C CA . GLY A 1 144 ? 46.643 33.629 66.742 1.00 16.11 142 GLY A CA 1
ATOM 1228 C C . GLY A 1 144 ? 47.084 33.855 68.182 1.00 17.25 142 GLY A C 1
ATOM 1229 O O . GLY A 1 144 ? 48.086 34.554 68.411 1.00 18.38 142 GLY A O 1
ATOM 1230 N N . VAL A 1 145 ? 46.377 33.272 69.162 1.00 14.82 143 VAL A N 1
ATOM 1231 C CA . VAL A 1 145 ? 46.751 33.499 70.567 1.00 14.10 143 VAL A CA 1
ATOM 1232 C C . VAL A 1 145 ? 47.248 32.238 71.296 1.00 14.93 143 VAL A C 1
ATOM 1233 O O . VAL A 1 145 ? 47.661 32.312 72.454 1.00 15.09 143 VAL A O 1
ATOM 1237 N N . ASP A 1 146 ? 47.200 31.088 70.630 1.00 13.69 144 ASP A N 1
ATOM 1238 C CA . ASP A 1 146 ? 47.641 29.855 71.285 1.00 16.58 144 ASP A CA 1
ATOM 1239 C C . ASP A 1 146 ? 49.103 29.997 71.731 1.00 14.54 144 ASP A C 1
ATOM 1240 O O . ASP A 1 146 ? 49.492 29.453 72.758 1.00 15.18 144 ASP A O 1
ATOM 1245 N N . ARG A 1 147 ? 49.893 30.743 70.953 1.00 16.32 145 ARG A N 1
ATOM 1246 C CA . ARG A 1 147 ? 51.333 30.893 71.185 1.00 16.32 145 ARG A CA 1
ATOM 1247 C C . ARG A 1 147 ? 51.666 31.531 72.524 1.00 14.04 145 ARG A C 1
ATOM 1248 O O . ARG A 1 147 ? 52.768 31.350 73.055 1.00 16.28 145 ARG A O 1
ATOM 1256 N N . TYR A 1 148 ? 50.724 32.282 73.082 1.00 12.95 146 TYR A N 1
ATOM 1257 C CA . TYR A 1 148 ? 50.998 32.973 74.337 1.00 13.19 146 TYR A CA 1
ATOM 1258 C C . TYR A 1 148 ? 50.843 32.067 75.540 1.00 13.39 146 TYR A C 1
ATOM 1259 O O . TYR A 1 148 ? 51.339 32.405 76.616 1.00 15.17 146 TYR A O 1
ATOM 1268 N N . PHE A 1 149 ? 50.136 30.942 75.386 1.00 14.09 147 PHE A N 1
ATOM 1269 C CA . PHE A 1 149 ? 49.788 30.135 76.561 1.00 12.70 147 PHE A CA 1
ATOM 1270 C C . PHE A 1 149 ? 50.676 28.910 76.708 1.00 17.30 147 PHE A C 1
ATOM 1271 O O . PHE A 1 149 ? 50.908 28.177 75.762 1.00 18.16 147 PHE A O 1
ATOM 1279 N N . LYS A 1 150 ? 51.170 28.713 77.920 1.00 14.06 148 LYS A N 1
ATOM 1280 C CA . LYS A 1 150 ? 52.106 27.641 78.224 1.00 17.94 148 LYS A CA 1
ATOM 1281 C C . LYS A 1 150 ? 51.359 26.310 78.297 1.00 19.71 148 LYS A C 1
ATOM 1282 O O . LYS A 1 150 ? 51.875 25.262 77.905 1.00 19.11 148 LYS A O 1
ATOM 1288 N N . LYS A 1 151 ? 50.111 26.353 78.759 1.00 14.14 149 LYS A N 1
ATOM 1289 C CA . LYS A 1 151 ? 49.340 25.132 78.918 1.00 15.72 149 LYS A CA 1
ATOM 1290 C C . LYS A 1 151 ? 47.844 25.450 78.925 1.00 14.46 149 LYS A C 1
ATOM 1291 O O . LYS A 1 151 ? 47.442 26.536 79.341 1.00 15.54 149 LYS A O 1
ATOM 1297 N N . ILE A 1 152 ? 47.042 24.497 78.465 1.00 14.62 150 ILE A N 1
ATOM 1298 C CA . ILE A 1 152 ? 45.584 24.620 78.471 1.00 15.71 150 ILE A CA 1
ATOM 1299 C C . ILE A 1 152 ? 45.068 23.558 79.440 1.00 16.70 150 ILE A C 1
ATOM 1300 O O . ILE A 1 152 ? 45.370 22.370 79.284 1.00 21.20 150 ILE A O 1
ATOM 1305 N N . ILE A 1 153 ? 44.305 23.994 80.436 1.00 12.75 151 ILE A N 1
ATOM 1306 C CA . ILE A 1 153 ? 43.681 23.109 81.415 1.00 9.05 151 ILE A CA 1
ATOM 1307 C C . ILE A 1 153 ? 42.172 23.112 81.171 1.00 15.34 151 ILE A C 1
ATOM 1308 O O . ILE A 1 153 ? 41.534 24.172 81.195 1.00 13.49 151 ILE A O 1
ATOM 1313 N N . LEU A 1 154 ? 41.626 21.931 80.898 1.00 12.19 152 LEU A N 1
ATOM 1314 C CA . LEU A 1 154 ? 40.221 21.779 80.549 1.00 10.46 152 LEU A CA 1
ATOM 1315 C C . LEU A 1 154 ? 39.471 20.966 81.585 1.00 12.32 152 LEU A C 1
ATOM 1316 O O . LEU A 1 154 ? 40.018 20.015 82.161 1.00 15.38 152 LEU A O 1
ATOM 1321 N N . SER A 1 155 ? 38.187 21.275 81.760 1.00 13.73 153 SER A N 1
ATOM 1322 C CA . SER A 1 155 ? 37.335 20.460 82.617 1.00 13.30 153 SER A CA 1
ATOM 1323 C C . SER A 1 155 ? 37.374 18.995 82.159 1.00 12.64 153 SER A C 1
ATOM 1324 O O . SER A 1 155 ? 37.262 18.072 82.979 1.00 16.64 153 SER A O 1
ATOM 1327 N N . GLU A 1 156 ? 37.557 18.772 80.859 1.00 13.21 154 GLU A N 1
ATOM 1328 C CA . GLU A 1 156 ? 37.599 17.404 80.315 1.00 17.77 154 GLU A CA 1
ATOM 1329 C C . GLU A 1 156 ? 38.818 16.612 80.797 1.00 16.22 154 GLU A C 1
ATOM 1330 O O . GLU A 1 156 ? 38.799 15.383 80.793 1.00 17.94 154 GLU A O 1
ATOM 1336 N N . ASP A 1 157 ? 39.875 17.319 81.190 1.00 15.89 155 ASP A N 1
ATOM 1337 C CA . ASP A 1 157 ? 41.054 16.690 81.778 1.00 17.12 155 ASP A CA 1
ATOM 1338 C C . ASP A 1 157 ? 40.770 15.954 83.095 1.00 17.80 155 ASP A C 1
ATOM 1339 O O . ASP A 1 157 ? 41.493 15.020 83.453 1.00 19.32 155 ASP A O 1
ATOM 1344 N N . LEU A 1 158 ? 39.738 16.393 83.810 1.00 14.87 156 LEU A N 1
ATOM 1345 C CA . LEU A 1 158 ? 39.480 15.979 85.188 1.00 11.62 156 LEU A CA 1
ATOM 1346 C C . LEU A 1 158 ? 38.087 1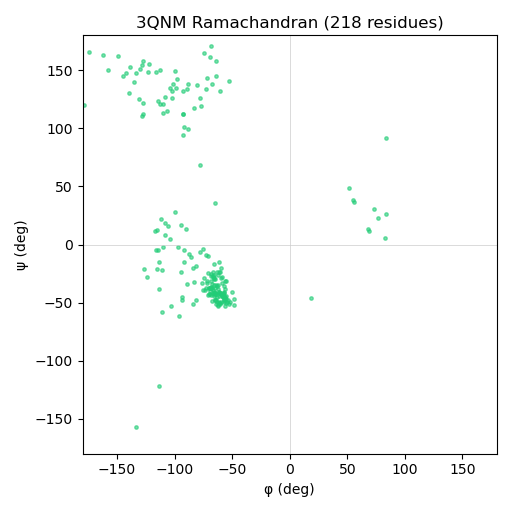5.386 85.352 1.00 15.57 156 LEU A C 1
ATOM 1347 O O . LEU A 1 158 ? 37.859 14.562 86.237 1.00 16.77 156 LEU A O 1
ATOM 1352 N N . GLY A 1 159 ? 37.155 15.823 84.505 1.00 14.44 157 GLY A N 1
ATOM 1353 C CA . GLY A 1 159 ? 35.756 15.479 84.649 1.00 16.19 157 GLY A CA 1
ATOM 1354 C C . GLY A 1 159 ? 34.983 16.366 85.623 1.00 15.78 157 GLY A C 1
ATOM 1355 O O . GLY A 1 159 ? 33.992 15.944 86.205 1.00 15.85 157 GLY A O 1
ATOM 1356 N N . VAL A 1 160 ? 35.440 17.602 85.803 1.00 14.11 158 VAL A N 1
ATOM 1357 C CA . VAL A 1 160 ? 34.809 18.569 86.708 1.00 13.47 158 VAL A CA 1
ATOM 1358 C C . VAL A 1 160 ? 34.805 19.958 86.064 1.00 12.40 158 VAL A C 1
ATOM 1359 O O . VAL A 1 160 ? 35.836 20.405 85.588 1.00 12.74 158 VAL A O 1
ATOM 1363 N N . LEU A 1 161 ? 33.663 20.644 86.048 1.00 12.30 159 LEU A N 1
ATOM 1364 C CA . LEU A 1 161 ? 33.608 21.975 85.414 1.00 11.20 159 LEU A CA 1
ATOM 1365 C C . LEU A 1 161 ? 33.690 23.090 86.460 1.00 11.42 159 LEU A C 1
ATOM 1366 O O . LEU A 1 161 ? 33.199 22.928 87.568 1.00 14.67 159 LEU A O 1
ATOM 1371 N N . LYS A 1 162 ? 34.257 24.232 86.081 1.00 9.94 160 LYS A N 1
ATOM 1372 C CA . LYS A 1 162 ? 34.093 25.465 86.850 1.00 11.34 160 LYS A CA 1
ATOM 1373 C C . LYS A 1 162 ? 32.592 25.658 87.040 1.00 11.57 160 LYS A C 1
ATOM 1374 O O . LYS A 1 162 ? 31.831 25.443 86.094 1.00 15.30 160 LYS A O 1
ATOM 1380 N N . PRO A 1 163 ? 32.145 26.119 88.214 1.00 11.93 161 PRO A N 1
ATOM 1381 C CA . PRO A 1 163 ? 32.933 26.661 89.324 1.00 9.39 161 PRO A CA 1
ATOM 1382 C C . PRO A 1 163 ? 33.307 25.652 90.415 1.00 13.09 161 PRO A C 1
ATOM 1383 O O . PRO A 1 163 ? 33.690 26.084 91.489 1.00 13.67 161 PRO A O 1
ATOM 1387 N N . ARG A 1 164 ? 33.222 24.361 90.165 1.00 11.51 162 ARG A N 1
ATOM 1388 C CA . ARG A 1 164 ? 33.540 23.415 91.254 1.00 13.42 162 ARG A CA 1
ATOM 1389 C C . ARG A 1 164 ? 34.998 23.540 91.676 1.00 12.87 162 ARG A C 1
ATOM 1390 O O . ARG A 1 164 ? 35.874 23.777 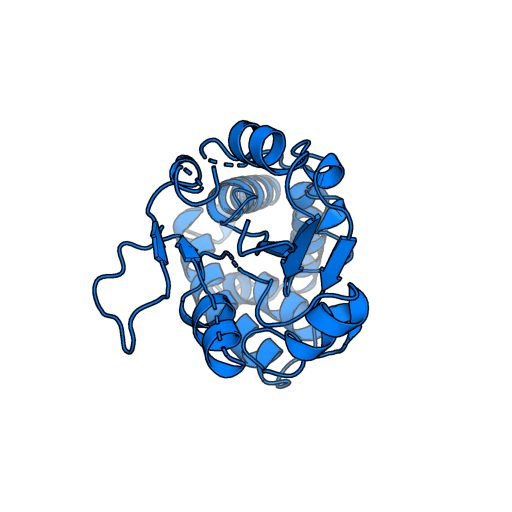90.837 1.00 12.69 162 ARG A O 1
ATOM 1398 N N . PRO A 1 165 ? 35.267 23.357 92.974 1.00 11.60 163 PRO A N 1
ATOM 1399 C CA . PRO A 1 165 ? 36.632 23.631 93.463 1.00 10.03 163 PRO A CA 1
ATOM 1400 C C . PRO A 1 165 ? 37.688 22.683 92.881 1.00 11.88 163 PRO A C 1
ATOM 1401 O O . PRO A 1 165 ? 38.853 23.083 92.731 1.00 11.82 163 PRO A O 1
ATOM 1405 N N . GLU A 1 166 ? 37.310 21.450 92.550 1.00 14.53 164 GLU A N 1
ATOM 1406 C CA . GLU A 1 166 ? 38.312 20.494 92.119 1.00 12.57 164 GLU A CA 1
ATOM 1407 C C . GLU A 1 166 ? 39.100 20.985 90.901 1.00 13.02 164 GLU A C 1
ATOM 1408 O O . GLU A 1 166 ? 40.301 20.806 90.827 1.00 11.83 164 GLU A O 1
ATOM 1414 N N A ILE A 1 167 ? 38.424 21.624 89.955 0.40 12.77 165 ILE A N 1
ATOM 1415 N N B ILE A 1 167 ? 38.429 21.606 89.941 0.60 12.93 165 ILE A N 1
ATOM 1416 C CA A ILE A 1 167 ? 39.106 22.036 88.733 0.40 12.25 165 ILE A CA 1
ATOM 1417 C CA B ILE A 1 167 ? 39.145 22.007 88.734 0.60 12.16 165 ILE A CA 1
ATOM 1418 C C A ILE A 1 167 ? 40.159 23.130 88.981 0.40 12.40 165 ILE A C 1
ATOM 1419 C C B ILE A 1 167 ? 40.205 23.087 89.027 0.60 12.38 165 ILE A C 1
ATOM 1420 O O A ILE A 1 167 ? 41.155 23.211 88.262 0.40 10.86 165 ILE A O 1
ATOM 1421 O O B ILE A 1 167 ? 41.250 23.115 88.388 0.60 11.44 165 ILE A O 1
ATOM 1430 N N . PHE A 1 168 ? 39.939 23.966 89.996 1.00 11.90 166 PHE A N 1
ATOM 1431 C CA . PHE A 1 168 ? 40.924 24.979 90.362 1.00 10.15 166 PHE A CA 1
ATOM 1432 C C . PHE A 1 168 ? 42.125 24.377 91.098 1.00 13.30 166 PHE A C 1
ATOM 1433 O O . PHE A 1 168 ? 43.269 24.688 90.781 1.00 12.81 166 PHE A O 1
ATOM 1441 N N . HIS A 1 169 ? 41.876 23.482 92.055 1.00 12.61 167 HIS A N 1
ATOM 1442 C CA . HIS A 1 169 ? 43.008 22.832 92.721 1.00 11.55 167 HIS A CA 1
ATOM 1443 C C . HIS A 1 169 ? 43.836 21.995 91.720 1.00 10.84 167 HIS A C 1
ATOM 1444 O O . HIS A 1 169 ? 45.076 21.879 91.837 1.00 13.51 167 HIS A O 1
ATOM 1451 N N . PHE A 1 170 ? 43.145 21.384 90.753 1.00 13.85 168 PHE A N 1
ATOM 1452 C CA . PHE A 1 170 ? 43.814 20.590 89.715 1.00 14.18 168 PHE A CA 1
ATOM 1453 C C . PHE A 1 170 ? 44.684 21.494 88.835 1.00 13.77 168 PHE A C 1
ATOM 1454 O O . PHE A 1 170 ? 45.835 21.164 88.505 1.00 13.59 168 PHE A O 1
ATOM 1462 N N . ALA A 1 171 ? 44.125 22.638 88.460 1.00 10.62 169 ALA A N 1
ATOM 1463 C CA . ALA A 1 171 ? 44.838 23.585 87.608 1.00 12.06 169 ALA A CA 1
ATOM 1464 C C . ALA A 1 171 ? 46.125 24.055 88.290 1.00 16.00 169 ALA A C 1
ATOM 1465 O O . ALA A 1 171 ? 47.175 24.177 87.640 1.00 13.36 169 ALA A O 1
ATOM 1467 N N . LEU A 1 172 ? 46.047 24.325 89.591 1.00 13.81 170 LEU A N 1
ATOM 1468 C CA . LEU A 1 172 ? 47.231 24.723 90.364 1.00 12.36 170 LEU A CA 1
ATOM 1469 C C . LEU A 1 172 ? 48.282 23.622 90.366 1.00 16.17 170 LEU A C 1
ATOM 1470 O O . LEU A 1 172 ? 49.440 23.860 90.066 1.00 14.39 170 LEU A O 1
ATOM 1475 N N . SER A 1 173 ? 47.892 22.402 90.717 1.00 15.46 171 SER A N 1
ATOM 1476 C CA . SER A 1 173 ? 48.865 21.335 90.770 1.00 14.16 171 SER A CA 1
ATOM 1477 C C . SER A 1 173 ? 49.419 21.021 89.380 1.00 14.26 171 SER A C 1
ATOM 1478 O O . SER A 1 173 ? 50.630 20.827 89.223 1.00 14.97 171 SER A O 1
ATOM 1481 N N . ALA A 1 174 ? 48.545 20.980 88.366 1.00 13.17 172 ALA A N 1
ATOM 1482 C CA . ALA A 1 174 ? 48.968 20.595 87.008 1.00 13.90 172 ALA A CA 1
ATOM 1483 C C . ALA A 1 174 ? 50.057 21.526 86.466 1.00 16.78 172 ALA A C 1
ATOM 1484 O O . ALA A 1 174 ? 50.874 21.120 85.640 1.00 16.36 172 ALA A O 1
ATOM 1486 N N . THR A 1 175 ? 50.052 22.772 86.943 1.00 14.66 173 THR A N 1
ATOM 1487 C CA . THR A 1 175 ? 50.956 23.809 86.444 1.00 15.52 173 THR A CA 1
ATOM 1488 C C . THR A 1 175 ? 52.062 24.197 87.423 1.00 17.89 173 THR A C 1
ATOM 1489 O O . THR A 1 175 ? 52.784 25.179 87.193 1.00 18.77 173 THR A O 1
ATOM 1493 N N . GLN A 1 176 ? 52.184 23.460 88.520 1.00 13.40 174 GLN A N 1
ATOM 1494 C CA . GLN A 1 176 ? 53.151 23.765 89.582 1.00 15.70 174 GLN A CA 1
ATOM 1495 C C . GLN A 1 176 ? 52.981 25.177 90.114 1.00 18.00 174 GLN A C 1
ATOM 1496 O O . GLN A 1 176 ? 53.968 25.835 90.425 1.00 20.92 174 GLN A O 1
ATOM 1502 N N . SER A 1 177 ? 51.731 25.632 90.197 1.00 13.34 175 SER A N 1
ATOM 1503 C CA . SER A 1 177 ? 51.407 26.995 90.622 1.00 15.34 175 SER A CA 1
ATOM 1504 C C . SER A 1 177 ? 51.007 27.072 92.091 1.00 17.15 175 SER A C 1
ATOM 1505 O O . SER A 1 177 ? 50.207 26.274 92.582 1.00 18.94 175 SER A O 1
ATOM 1508 N N . GLU A 1 178 ? 51.547 28.057 92.793 1.00 14.74 176 GLU A N 1
ATOM 1509 C CA . GLU A 1 178 ? 51.120 28.347 94.145 1.00 17.58 176 GLU A CA 1
ATOM 1510 C C . GLU A 1 178 ? 49.832 29.171 94.138 1.00 16.65 176 GLU A C 1
ATOM 1511 O O . GLU A 1 178 ? 49.713 30.165 93.419 1.00 13.10 176 GLU A O 1
ATOM 1517 N N . LEU A 1 179 ? 48.899 28.821 95.017 1.00 17.85 177 LEU A N 1
ATOM 1518 C CA . LEU A 1 179 ? 47.621 29.545 95.085 1.00 15.77 177 LEU A CA 1
ATOM 1519 C C . LEU A 1 179 ? 47.818 31.063 95.248 1.00 16.04 177 LEU A C 1
ATOM 1520 O O . LEU A 1 179 ? 47.195 31.856 94.551 1.00 17.18 177 LEU A O 1
ATOM 1525 N N . ARG A 1 180 ? 48.679 31.454 96.177 1.00 13.71 178 ARG A N 1
ATOM 1526 C CA . ARG A 1 180 ? 48.823 32.874 96.503 1.00 15.86 178 ARG A CA 1
ATOM 1527 C C . ARG A 1 180 ? 49.557 33.652 95.408 1.00 16.47 178 ARG A C 1
ATOM 1528 O O . ARG A 1 180 ? 49.596 34.885 95.435 1.00 18.07 178 ARG A O 1
ATOM 1536 N N . GLU A 1 181 ? 50.126 32.934 94.430 1.00 12.75 179 GLU A N 1
ATOM 1537 C CA . GLU A 1 181 ? 50.829 33.566 93.313 1.00 11.87 179 GLU A CA 1
ATOM 1538 C C . GLU A 1 181 ? 50.016 33.506 92.007 1.00 9.70 179 GLU A C 1
ATOM 1539 O O . GLU A 1 181 ? 50.566 33.738 90.915 1.00 13.66 179 GLU A O 1
ATOM 1545 N N . SER A 1 182 ? 48.718 33.215 92.127 1.00 11.99 180 SER A N 1
ATOM 1546 C CA . SER A 1 182 ? 47.877 32.934 90.950 1.00 10.77 180 SER A CA 1
ATOM 1547 C C . SER A 1 182 ? 46.690 33.868 90.901 1.00 9.96 180 SER A C 1
ATOM 1548 O O . SER A 1 182 ? 46.189 34.308 91.944 1.00 12.28 180 SER A O 1
ATOM 1551 N N . LEU A 1 183 ? 46.253 34.186 89.686 1.00 10.54 181 LEU A N 1
ATOM 1552 C CA . LEU A 1 183 ? 45.097 35.052 89.459 1.00 10.42 181 LEU A CA 1
ATOM 1553 C C . LEU A 1 183 ? 44.196 34.410 88.401 1.00 12.36 181 LEU A C 1
ATOM 1554 O O . LEU A 1 183 ? 44.693 33.989 87.358 1.00 13.18 181 LEU A O 1
ATOM 1567 N N . ILE A 1 185 ? 41.327 35.135 85.619 1.00 9.77 183 ILE A N 1
ATOM 1568 C CA . ILE A 1 185 ? 40.739 36.240 84.855 1.00 7.43 183 ILE A CA 1
ATOM 1569 C C . ILE A 1 185 ? 39.615 35.660 83.990 1.00 11.48 183 ILE A C 1
ATOM 1570 O O . ILE A 1 185 ? 39.847 34.772 83.167 1.00 12.39 183 ILE A O 1
ATOM 1575 N N . GLY A 1 186 ? 38.400 36.136 84.188 1.00 10.50 184 GLY A N 1
ATOM 1576 C CA . GLY A 1 186 ? 37.289 35.615 83.397 1.00 10.17 184 GLY A CA 1
ATOM 1577 C C . GLY A 1 186 ? 36.045 36.480 83.388 1.00 12.02 184 GLY A C 1
ATOM 1578 O O . GLY A 1 186 ? 35.848 37.364 84.243 1.00 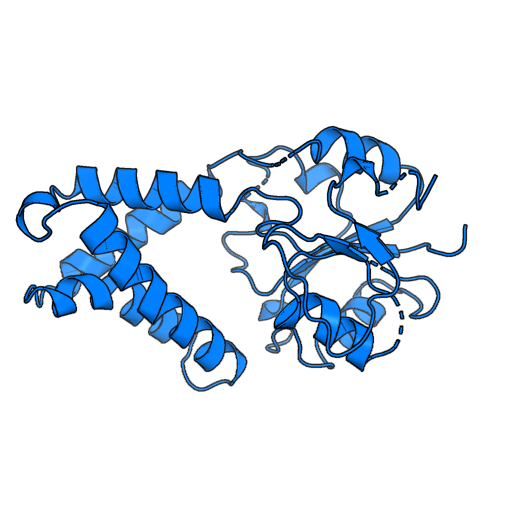12.65 184 GLY A O 1
ATOM 1579 N N . ASP A 1 187 ? 35.186 36.204 82.408 1.00 12.31 185 ASP A N 1
ATOM 1580 C CA . ASP A 1 187 ? 33.968 36.961 82.209 1.00 11.89 185 ASP A CA 1
ATOM 1581 C C . ASP A 1 187 ? 32.761 36.381 82.941 1.00 15.72 185 ASP A C 1
ATOM 1582 O O . ASP A 1 187 ? 31.746 37.055 83.069 1.00 14.77 185 ASP A O 1
ATOM 1587 N N . SER A 1 188 ? 32.858 35.127 83.396 1.00 11.90 186 SER A N 1
ATOM 1588 C CA . SER A 1 188 ? 31.687 34.513 84.020 1.00 12.05 186 SER A CA 1
ATOM 1589 C C . SER A 1 188 ? 31.697 34.704 85.511 1.00 14.75 186 SER A C 1
ATOM 1590 O O . SER A 1 188 ? 32.553 34.132 86.197 1.00 12.10 186 SER A O 1
ATOM 1593 N N . TRP A 1 189 ? 30.758 35.501 86.015 1.00 14.64 187 TRP A N 1
ATOM 1594 C CA . TRP A 1 189 ? 30.626 35.673 87.465 1.00 11.96 187 TRP A CA 1
ATOM 1595 C C . TRP A 1 189 ? 30.416 34.324 88.150 1.00 14.49 187 TRP A C 1
ATOM 1596 O O . TRP A 1 189 ? 31.054 34.016 89.161 1.00 13.24 187 TRP A O 1
ATOM 1607 N N . GLU A 1 190 ? 29.551 33.512 87.555 1.00 13.81 188 GLU A N 1
ATOM 1608 C CA . GLU A 1 190 ? 29.143 32.255 88.184 1.00 16.93 188 GLU A CA 1
ATOM 1609 C C . GLU A 1 190 ? 30.229 31.174 88.084 1.00 18.80 188 GLU A C 1
ATOM 1610 O O . GLU A 1 190 ? 30.426 30.429 89.033 1.00 16.87 188 GLU A O 1
ATOM 1616 N N . ALA A 1 191 ? 30.923 31.081 86.950 1.00 14.41 189 ALA A N 1
ATOM 1617 C CA . ALA A 1 191 ? 31.888 29.981 86.757 1.00 14.54 189 ALA A CA 1
ATOM 1618 C C . ALA A 1 191 ? 33.308 30.348 87.146 1.00 16.73 189 ALA A C 1
ATOM 1619 O O . ALA A 1 191 ? 33.989 29.600 87.842 1.00 16.56 189 ALA A O 1
ATOM 1621 N N . ASP A 1 192 ? 33.765 31.500 86.679 1.00 14.21 190 ASP A N 1
ATOM 1622 C CA . ASP A 1 192 ? 35.152 31.906 86.877 1.00 11.23 190 ASP A CA 1
ATOM 1623 C C . ASP A 1 192 ? 35.361 32.575 88.240 1.00 11.19 190 ASP A C 1
ATOM 1624 O O . ASP A 1 192 ? 36.309 32.240 88.976 1.00 12.37 190 ASP A O 1
ATOM 1629 N N . ILE A 1 193 ? 34.531 33.571 88.545 1.00 12.72 191 ILE A N 1
ATOM 1630 C CA . ILE A 1 193 ? 34.831 34.431 89.698 1.00 13.66 191 ILE A CA 1
ATOM 1631 C C . ILE A 1 193 ? 34.376 33.743 90.986 1.00 14.91 191 ILE A C 1
ATOM 1632 O O . ILE A 1 193 ? 35.127 33.641 91.959 1.00 13.96 191 ILE A O 1
ATOM 1637 N N . THR A 1 194 ? 33.154 33.236 90.973 1.00 11.81 192 THR A N 1
ATOM 1638 C CA . THR A 1 194 ? 32.645 32.473 92.121 1.00 15.45 192 THR A CA 1
ATOM 1639 C C . THR A 1 194 ? 33.496 31.221 92.366 1.00 14.91 192 THR A C 1
ATOM 1640 O O . THR A 1 194 ? 33.818 30.884 93.503 1.00 13.75 192 THR A O 1
ATOM 1644 N N . GLY A 1 195 ? 33.888 30.554 91.283 1.00 13.80 193 GLY A N 1
ATOM 1645 C CA . GLY A 1 195 ? 34.739 29.371 91.405 1.00 10.42 193 GLY A CA 1
ATOM 1646 C C . GLY A 1 195 ? 36.098 29.683 92.036 1.00 11.84 193 GLY A C 1
ATOM 1647 O O . GLY A 1 195 ? 36.508 29.036 92.993 1.00 11.05 193 GLY A O 1
ATOM 1648 N N . ALA A 1 196 ? 36.815 30.659 91.487 1.00 13.41 194 ALA A N 1
ATOM 1649 C CA . ALA A 1 196 ? 38.117 31.022 92.027 1.00 10.93 194 ALA A CA 1
ATOM 1650 C C . ALA A 1 196 ? 38.040 31.521 93.465 1.00 12.10 194 ALA A C 1
ATOM 1651 O O . ALA A 1 196 ? 38.859 31.138 94.313 1.00 14.01 194 ALA A O 1
ATOM 1653 N N . HIS A 1 197 ? 37.070 32.382 93.738 1.00 12.62 195 HIS A N 1
ATOM 1654 C CA . HIS A 1 197 ? 36.858 32.910 95.100 1.00 13.73 195 HIS A CA 1
ATOM 1655 C C . HIS A 1 197 ? 36.654 31.755 96.088 1.00 16.07 195 HIS A C 1
ATOM 1656 O O . HIS A 1 197 ? 37.139 31.794 97.213 1.00 16.12 195 HIS A O 1
ATOM 1663 N N . GLY A 1 198 ? 35.937 30.729 95.632 1.00 14.14 196 GLY A N 1
ATOM 1664 C CA . GLY A 1 198 ? 35.614 29.556 96.431 1.00 16.07 196 GLY A CA 1
ATOM 1665 C C . GLY A 1 198 ? 36.842 28.820 96.924 1.00 16.64 196 GLY A C 1
ATOM 1666 O O . GLY A 1 198 ? 36.790 28.201 97.991 1.00 18.07 196 GLY A O 1
ATOM 1667 N N . VAL A 1 199 ? 37.946 28.896 96.176 1.00 10.69 197 VAL A N 1
ATOM 1668 C CA . VAL A 1 199 ? 39.180 28.236 96.635 1.00 14.43 197 VAL A CA 1
ATOM 1669 C C . VAL A 1 199 ? 40.235 29.198 97.207 1.00 14.27 197 VAL A C 1
ATOM 1670 O O . VAL A 1 199 ? 41.343 28.784 97.563 1.00 16.07 197 VAL A O 1
ATOM 1674 N N . GLY A 1 200 ? 39.878 30.478 97.312 1.00 12.50 198 GLY A N 1
ATOM 1675 C CA . GLY A 1 200 ? 40.794 31.457 97.865 1.00 14.52 198 GLY A CA 1
ATOM 1676 C C . GLY A 1 200 ? 41.781 31.981 96.835 1.00 16.15 198 GLY A C 1
ATOM 1677 O O . GLY A 1 200 ? 42.831 32.540 97.191 1.00 16.29 198 GLY A O 1
ATOM 1686 N N . HIS A 1 202 ? 42.663 34.729 94.057 1.00 12.47 200 HIS A N 1
ATOM 1687 C CA . HIS A 1 202 ? 42.275 36.066 93.579 1.00 9.49 200 HIS A CA 1
ATOM 1688 C C . HIS A 1 202 ? 41.649 35.991 92.194 1.00 11.35 200 HIS A C 1
ATOM 1689 O O . HIS A 1 202 ? 41.988 35.097 91.403 1.00 11.97 200 HIS A O 1
ATOM 1696 N N . GLN A 1 203 ? 40.745 36.934 91.913 1.00 11.59 201 GLN A N 1
ATOM 1697 C CA . GLN A 1 203 ? 40.029 36.982 90.632 1.00 10.76 201 GLN A CA 1
ATOM 1698 C C . GLN A 1 203 ? 39.972 38.374 90.064 1.00 11.18 201 GLN A C 1
ATOM 1699 O O . GLN A 1 203 ? 39.721 39.346 90.799 1.00 12.76 201 GLN A O 1
ATOM 1705 N N . ALA A 1 204 ? 40.140 38.466 88.754 1.00 8.58 202 ALA A N 1
ATOM 1706 C CA . ALA A 1 204 ? 39.806 39.714 88.047 1.00 10.57 202 ALA A CA 1
ATOM 1707 C C . ALA A 1 204 ? 38.561 39.446 87.201 1.00 12.12 202 ALA A C 1
ATOM 1708 O O . ALA A 1 204 ? 38.602 38.642 86.251 1.00 12.88 202 ALA A O 1
ATOM 1710 N N . PHE A 1 205 ? 37.456 40.095 87.568 1.00 12.68 203 PHE A N 1
ATOM 1711 C CA . PHE A 1 205 ? 36.200 39.955 86.844 1.00 12.49 203 PHE A CA 1
ATOM 1712 C C . PHE A 1 205 ? 36.234 40.901 85.657 1.00 12.61 203 PHE A C 1
ATOM 1713 O O . PHE A 1 205 ? 36.320 42.114 85.831 1.00 11.89 203 PHE A O 1
ATOM 1721 N N . TYR A 1 206 ? 36.180 40.319 84.464 1.00 10.27 204 TYR A N 1
ATOM 1722 C CA . TYR A 1 206 ? 36.138 41.051 83.194 1.00 12.49 204 TYR A CA 1
ATOM 1723 C C . TYR A 1 206 ? 34.677 41.227 82.860 1.00 17.48 204 TYR A C 1
ATOM 1724 O O . TYR A 1 206 ? 34.044 40.299 82.371 1.00 13.91 204 TYR A O 1
ATOM 1733 N N . ASN A 1 207 ? 34.157 42.423 83.129 1.00 15.52 205 ASN A N 1
ATOM 1734 C CA . ASN A 1 207 ? 32.716 42.677 83.104 1.00 16.86 205 ASN A CA 1
ATOM 1735 C C . ASN A 1 207 ? 32.255 43.079 81.725 1.00 23.67 205 ASN A C 1
ATOM 1736 O O . ASN A 1 207 ? 32.418 44.237 81.311 1.00 21.69 205 ASN A O 1
ATOM 1741 N N . VAL A 1 208 ? 31.693 42.109 81.002 1.00 21.43 206 VAL A N 1
ATOM 1742 C CA . VAL A 1 208 ? 31.122 42.370 79.684 1.00 24.17 206 VAL A CA 1
ATOM 1743 C C . VAL A 1 208 ? 29.601 42.142 79.653 1.00 29.64 206 VAL A C 1
ATOM 1744 O O . VAL A 1 208 ? 28.999 42.086 78.579 1.00 31.60 206 VAL A O 1
ATOM 1748 N N . THR A 1 209 ? 28.996 42.001 80.832 1.00 26.80 207 THR A N 1
ATOM 1749 C CA . THR A 1 209 ? 27.550 41.797 80.953 1.00 27.51 207 THR A CA 1
ATOM 1750 C C . THR A 1 209 ? 26.848 42.934 81.697 1.00 27.44 207 THR A C 1
ATOM 1751 O O . THR A 1 209 ? 25.673 42.811 82.059 1.00 31.55 207 THR A O 1
ATOM 1755 N N . GLU A 1 210 ? 27.547 44.040 81.930 1.00 28.57 208 GLU A N 1
ATOM 1756 C CA . GLU A 1 210 ? 26.967 45.160 82.677 1.00 36.18 208 GLU A CA 1
ATOM 1757 C C . GLU A 1 210 ? 26.433 44.724 84.048 1.00 31.40 208 GLU A C 1
ATOM 1758 O O . GLU A 1 210 ? 25.371 45.175 84.505 1.00 28.87 208 GLU A O 1
ATOM 1764 N N . ARG A 1 211 ? 27.152 43.826 84.707 1.00 28.38 209 ARG A N 1
ATOM 1765 C CA . ARG A 1 211 ? 26.767 43.446 86.051 1.00 27.06 209 ARG A CA 1
ATOM 1766 C C . ARG A 1 211 ? 26.964 44.622 87.006 1.00 31.76 209 ARG A C 1
ATOM 1767 O O . ARG A 1 211 ? 27.966 45.349 86.934 1.00 27.44 209 ARG A O 1
ATOM 1775 N N . THR A 1 212 ? 25.988 44.795 87.893 1.00 30.29 210 THR A N 1
ATOM 1776 C CA . THR A 1 212 ? 25.980 45.864 88.884 1.00 34.92 210 THR A CA 1
ATOM 1777 C C . THR A 1 212 ? 25.776 45.271 90.280 1.00 36.32 210 THR A C 1
ATOM 1778 O O . THR A 1 212 ? 26.106 45.893 91.291 1.00 38.28 210 THR A O 1
ATOM 1782 N N . VAL A 1 213 ? 25.232 44.060 90.331 1.00 39.24 211 VAL A N 1
ATOM 1783 C CA . VAL A 1 213 ? 24.976 43.396 91.603 1.00 40.73 211 VAL A CA 1
ATOM 1784 C C . VAL A 1 213 ? 26.031 42.350 91.886 1.00 30.83 211 VAL A C 1
ATOM 1785 O O . VAL A 1 213 ? 26.265 41.466 91.062 1.00 36.66 211 VAL A O 1
ATOM 1789 N N . PHE A 1 214 ? 26.663 42.448 93.054 1.00 22.85 212 PHE A N 1
ATOM 1790 C CA . PHE A 1 214 ? 27.714 41.517 93.444 1.00 22.73 212 PHE A CA 1
ATOM 1791 C C . PHE A 1 214 ? 27.455 40.906 94.817 1.00 24.33 212 PHE A C 1
ATOM 1792 O O . PHE A 1 214 ? 27.346 41.631 95.812 1.00 27.30 212 PHE A O 1
ATOM 1800 N N . PRO A 1 215 ? 27.368 39.566 94.893 1.00 20.46 213 PRO A N 1
ATOM 1801 C CA . PRO A 1 215 ? 27.171 38.929 96.202 1.00 23.25 213 PRO A CA 1
ATOM 1802 C C . PRO A 1 215 ? 28.402 39.126 97.070 1.00 22.31 213 PRO A C 1
ATOM 1803 O O . PRO A 1 215 ? 28.306 39.110 98.295 1.00 24.33 213 PRO A O 1
ATOM 1807 N N . PHE A 1 216 ? 29.557 39.258 96.416 1.00 18.74 214 PHE A N 1
ATOM 1808 C CA . PHE A 1 216 ? 30.825 39.576 97.064 1.00 15.44 214 PHE A CA 1
ATOM 1809 C C . PHE A 1 216 ? 31.634 40.368 96.056 1.00 18.30 214 PHE A C 1
ATOM 1810 O O . PHE A 1 216 ? 31.305 40.374 94.874 1.00 15.26 214 PHE A O 1
ATOM 1818 N N . GLN A 1 217 ? 32.663 41.074 96.508 1.00 18.82 215 GLN A N 1
ATOM 1819 C CA . GLN A 1 217 ? 33.474 41.857 95.576 1.00 18.85 215 GLN A CA 1
ATOM 1820 C C . GLN A 1 217 ? 34.623 41.024 95.014 1.00 13.35 215 GLN A C 1
ATOM 1821 O O . GLN A 1 217 ? 35.339 40.351 95.780 1.00 15.74 215 GLN A O 1
ATOM 1827 N N . PRO A 1 218 ? 34.828 41.094 93.687 1.00 15.76 216 PRO A N 1
ATOM 1828 C CA . PRO A 1 218 ? 35.964 40.381 93.114 1.00 15.04 216 PRO A CA 1
ATOM 1829 C C . PRO A 1 218 ? 37.255 41.075 93.569 1.00 14.71 216 PRO A C 1
ATOM 1830 O O . PRO A 1 218 ? 37.182 42.234 93.990 1.00 15.97 216 PRO A O 1
ATOM 1834 N N . THR A 1 219 ? 38.401 40.402 93.496 1.00 12.04 217 THR A N 1
ATOM 1835 C CA . THR A 1 219 ? 39.657 41.050 93.883 1.00 13.43 217 THR A CA 1
ATOM 1836 C C . THR A 1 219 ? 39.821 42.324 93.065 1.00 14.68 217 THR A C 1
ATOM 1837 O O . THR A 1 219 ? 40.129 43.405 93.609 1.00 12.55 217 THR A O 1
ATOM 1841 N N . TYR A 1 220 ? 39.596 42.176 91.759 1.00 12.15 218 TYR A N 1
ATOM 1842 C CA . TYR A 1 220 ? 39.675 43.274 90.796 1.00 10.78 218 TYR A CA 1
ATOM 1843 C C . TYR A 1 220 ? 38.476 43.257 89.872 1.00 10.71 218 TYR A C 1
ATOM 1844 O O . TYR A 1 220 ? 37.963 42.198 89.523 1.00 13.93 218 TYR A O 1
ATOM 1853 N N . HIS A 1 221 ? 38.061 44.445 89.446 1.00 13.38 219 HIS A N 1
ATOM 1854 C CA . HIS A 1 221 ? 36.924 44.585 88.537 1.00 13.47 219 HIS A CA 1
ATOM 1855 C C . HIS A 1 221 ? 37.353 45.434 87.338 1.00 15.73 219 HIS A C 1
ATOM 1856 O O . HIS A 1 221 ? 37.642 46.621 87.490 1.00 19.16 219 HIS A O 1
ATOM 1863 N N . ILE A 1 222 ? 37.422 44.818 86.157 1.00 13.47 220 ILE A N 1
ATOM 1864 C CA . ILE A 1 222 ? 37.871 45.505 84.968 1.00 14.81 220 ILE A CA 1
ATOM 1865 C C . ILE A 1 222 ? 36.813 45.450 83.879 1.00 16.61 220 ILE A C 1
ATOM 1866 O O . ILE A 1 222 ? 35.968 44.544 83.859 1.00 17.88 220 ILE A O 1
ATOM 1871 N N . HIS A 1 223 ? 36.858 46.427 82.979 1.00 15.72 221 HIS A N 1
ATOM 1872 C CA . HIS A 1 223 ? 35.912 46.490 81.874 1.00 17.28 221 HIS A CA 1
ATOM 1873 C C . HIS A 1 223 ? 36.591 46.347 80.513 1.00 20.44 221 HIS A C 1
ATOM 1874 O O . HIS A 1 223 ? 35.923 46.257 79.487 1.00 20.76 221 HIS A O 1
ATOM 1881 N N . SER A 1 224 ? 37.923 46.295 80.526 1.00 19.77 222 SER A N 1
ATOM 1882 C CA . SER A 1 224 ? 38.735 46.139 79.328 1.00 16.89 222 SER A CA 1
ATOM 1883 C C . SER A 1 224 ? 39.962 45.285 79.665 1.00 17.67 222 SER A C 1
ATOM 1884 O O . SER A 1 224 ? 40.495 45.380 80.768 1.00 20.09 222 SER A O 1
ATOM 1887 N N . LEU A 1 225 ? 40.401 44.467 78.717 1.00 15.72 223 LEU A N 1
ATOM 1888 C CA . LEU A 1 225 ? 41.590 43.651 78.938 1.00 15.69 223 LEU A CA 1
ATOM 1889 C C . LEU A 1 225 ? 42.793 44.586 79.064 1.00 14.57 223 LEU A C 1
ATOM 1890 O O . LEU A 1 225 ? 43.803 44.233 79.696 1.00 14.98 223 LEU A O 1
ATOM 1895 N N . LYS A 1 226 ? 42.711 45.768 78.460 1.00 19.25 224 LYS A N 1
ATOM 1896 C CA . LYS A 1 226 ? 43.806 46.731 78.623 1.00 20.64 224 LYS A CA 1
ATOM 1897 C C . LYS A 1 226 ? 44.128 47.082 80.065 1.00 21.64 224 LYS A C 1
ATOM 1898 O O . LYS A 1 226 ? 45.276 47.397 80.399 1.00 21.27 224 LYS A O 1
ATOM 1904 N N . GLU A 1 227 ? 43.118 47.057 80.927 1.00 15.75 225 GLU A N 1
ATOM 1905 C CA . GLU A 1 227 ? 43.346 47.340 82.344 1.00 20.02 225 GLU A CA 1
ATOM 1906 C C . GLU A 1 227 ? 44.313 46.357 82.958 1.00 19.60 225 GLU A C 1
ATOM 1907 O O . GLU A 1 227 ? 44.963 46.675 83.940 1.00 17.05 225 GLU A O 1
ATOM 1913 N N . LEU A 1 228 ? 44.428 45.168 82.367 1.00 16.11 226 LEU A N 1
ATOM 1914 C CA . LEU A 1 228 ? 45.362 44.171 82.897 1.00 16.58 226 LEU A CA 1
ATOM 1915 C C . LEU A 1 228 ? 46.792 44.606 82.782 1.00 14.70 226 LEU A C 1
ATOM 1916 O O . LEU A 1 228 ? 47.615 44.238 83.621 1.00 16.88 226 LEU A O 1
ATOM 1929 N N . ASN A 1 230 ? 47.832 47.586 83.112 1.00 16.26 228 ASN A N 1
ATOM 1930 C CA . ASN A 1 230 ? 48.071 48.557 84.187 1.00 16.64 228 ASN A CA 1
ATOM 1931 C C . ASN A 1 230 ? 48.152 47.842 85.540 1.00 16.38 228 ASN A C 1
ATOM 1932 O O . ASN A 1 230 ? 49.063 48.092 86.341 1.00 17.95 228 ASN A O 1
ATOM 1937 N N . LEU A 1 231 ? 47.204 46.949 85.768 1.00 16.12 229 LEU A N 1
ATOM 1938 C CA . LEU A 1 231 ? 47.116 46.177 87.012 1.00 15.01 229 LEU A CA 1
ATOM 1939 C C . LEU A 1 231 ? 48.365 45.355 87.263 1.00 18.20 229 LEU A C 1
ATOM 1940 O O . LEU A 1 231 ? 48.853 45.276 88.394 1.00 20.09 229 LEU A O 1
ATOM 1945 N N . LEU A 1 232 ? 48.854 44.695 86.212 1.00 18.28 230 LEU A N 1
ATOM 1946 C CA . LEU A 1 232 ? 49.943 43.720 86.324 1.00 18.81 230 LEU A CA 1
ATOM 1947 C C . LEU A 1 232 ? 51.265 44.225 85.737 1.00 22.47 230 LEU A C 1
ATOM 1948 O O . LEU A 1 232 ? 52.163 43.431 85.442 1.00 27.45 230 LEU A O 1
ATOM 1953 N N . GLU A 1 233 ? 51.387 45.535 85.563 1.00 20.43 231 GLU A N 1
ATOM 1954 C CA . GLU A 1 233 ? 52.584 46.127 84.946 1.00 24.69 231 GLU A CA 1
ATOM 1955 C C . GLU A 1 233 ? 53.900 45.587 85.507 1.00 27.26 231 GLU A C 1
ATOM 1956 O O . GLU A 1 233 ? 54.080 45.555 86.727 1.00 27.77 231 GLU A O 1
#

Nearest PDB structures (foldseek):
  3qnm-assembly1_A  TM=1.004E+00  e=4.102E-42  Bacteroides thetaiotaomicron
  3i76-assembly1_A  TM=9.028E-01  e=7.087E-17  Bacillus subtilis
  3k1z-assembly1_A  TM=7.163E-01  e=4.087E-10  Homo sapiens
  3umg-assembly3_F  TM=7.499E-01  e=3.319E-08  Rhodococcus jostii RHA1
  4rn3-assembly1_A  TM=7.041E-01  e=1.944E-08  Geobacter sulfurreducens PCA

Radius of gyration: 18.39 Å; Cα contacts (8 Å, |Δi|>4): 342; chains: 1; bounding box: 50×35×44 Å

Organism: Bacteroides thetaiotaomicron (strain ATCC 29148 / DSM 2079 / JCM 5827 / CCUG 10774 / NCTC 10582 / VPI-5482 / E50) (NCBI:txid226186)

InterPro domains:
  IPR006439 HAD hydrolase, subfamily IA [TIGR01549] (106-197)
  IPR011951 HAD-superfamily hydrolase, subfamily IA, YjjG/PynA [TIGR02254] (3-229)
  IPR023198 Phosphoglycolate phosphatase-like, domain 2 [G3DSA:1.10.150.240] (16-105)
  IPR023214 HAD superfamily [G3DSA:3.40.50.1000] (3-221)
  IPR036412 HAD-like superfamily [SSF56784] (2-230)
  IPR052550 Pyrimidine 5'-nucleotidase YjjG [PTHR47478] (1-230)

Sequence (226 aa):
LKYKNLFFDLDDTIWAFSRNARDTFEEVYQKYSFDRYFDSFDHYYTLYQRRNTELWLEYGEGKVTKEELNRQRFFYPLQAVGVEDEALAERFSEDFFAIIPTKSGLPHAKEVLEYLAPQYNLYILSNGFRELQSRKRRSAGVDRYFKKIILSEDLGVLKPRPEIIFHFALSATQSELRESLIGDSWEADITGAHGVGHQAFYNVTERTVFPFQPTYHIHSLKELNLLE

Foldseek 3Di:
DQAAEEEEAPDPWFAPNVVLLLVLQVVLCVVVVVVVQAVDSCRLVVQLVVVLVVLVVCLLVVNDDPVRSQQCSLCRSCVVRPRNDSVSSVVSSVSSQVRSLLDQHTVCNVVLLVVCQVRHAYEYEYQDDPVRDCSVVNNVCNVSHPYYQYCVVPVHAFLAQVSVVVVCVVVVHDLSNYEEYADCRGQQNSNVVNPAYEHQHPPPDDDDPDDHNHYHPDSVVCCVVD

B-factor: mean 21.67, std 9.94, range [7.43, 69.32]